Protein AF-0000000082275343 (afdb_homodimer)

Sequence (324 aa):
MTIIDPATNLIEIQPLLNGTAMEAADVVEDTWIARYPCPVRCITDNGPEFGHEFRDRLEKNLGIKVRSSTARNPQGNSIVERIHQSVGLILRVITPEENPRSFEDGKRVIRRCLATAMHACRCASSGAIGDLSPGALAFRRDMLLDIPMQTDITVLTKIDNEMTIIDPATNLIEIQPLLNGTAMEAADVVEDTWIARYPCPVRCITDNGPEFGHEFRDRLEKNLGIKVRSSTARNPQGNSIVERIHQSVGLILRVITPEENPRSFEDGKRVIRRCLATAMHACRCASSGAIGDLSPGALAFRRDMLLDIPMQTDITVLTKIDNE

Foldseek 3Di:
DKDADPVLRQIDDDDDPPLALVSVLCCCVVPVVVPHDDDQEEEAEPGRSCDDVNQCCCCVVPVYHYHYDDVPPVPVVVVVVLLVVQLVVLLVVQCVVQVQDDPVSVVVSSVVSSVVSSLLQQQDFPPPVPGGGSVCSVVVDHSDDPPPPPDPSVVSNVVVVD/DKDADPVLRQIDDDDDPPLALVSVLCCCVVPVVVPHDDDQEEEAEPGRSCDDVNQCCCCVVPVYHYHYDDPPPVVVVVVVVLLVVQLVVLLVVQCVVQVQDDPVSVVVSSVVSSVVSSLLQQQDFLPPVPGGGSVCSVVVDHSDDPPPPPDPSVVSNVVVVD

Solvent-accessible surface area (backbone atoms only — not comparable to full-atom values): 17796 Å² total; per-residue (Å²): 84,77,45,72,39,84,92,43,51,37,64,48,64,47,87,63,92,79,58,38,19,63,58,48,41,46,48,45,49,48,48,48,48,25,71,38,56,52,60,67,62,44,75,38,63,91,48,75,32,59,36,69,63,18,43,50,48,38,34,73,71,45,46,23,46,69,43,67,53,54,94,76,51,58,66,63,52,47,53,51,52,52,49,51,51,51,39,49,52,45,39,65,59,48,46,69,75,65,55,58,86,45,71,68,41,41,52,50,51,50,48,45,33,39,19,50,43,34,26,50,54,24,53,43,45,87,68,51,90,85,47,62,15,12,33,27,61,46,54,74,40,69,42,67,68,80,32,87,66,72,76,69,60,66,54,62,63,46,54,73,73,100,84,78,46,70,39,82,91,43,53,36,64,47,63,46,88,62,91,80,57,38,19,64,58,47,42,46,48,45,48,47,49,48,49,23,72,37,57,53,61,67,63,44,75,36,64,91,46,76,34,60,34,72,63,18,43,50,47,39,33,72,71,45,47,23,47,69,43,67,53,55,96,75,50,61,66,64,54,47,54,53,50,53,49,53,49,51,40,50,51,43,41,64,58,48,46,69,75,64,56,61,86,45,72,68,41,40,50,50,52,51,48,45,31,38,20,51,42,34,27,49,54,25,55,41,45,87,69,50,89,85,47,61,15,13,33,26,60,45,55,74,40,69,42,66,69,78,34,87,66,74,79,71,58,67,54,62,64,46,54,74,74,100

Organism: NCBI:txid303405

Structure (mmCIF, N/CA/C/O backbone):
data_AF-0000000082275343-model_v1
#
loop_
_entity.id
_entity.type
_entity.pdbx_description
1 polymer 'Integrase core domain containing protein'
#
loop_
_atom_site.group_PDB
_atom_site.id
_atom_site.type_symbol
_atom_site.label_atom_id
_atom_site.label_alt_id
_atom_site.label_comp_id
_atom_site.label_asym_id
_atom_site.label_entity_id
_atom_site.label_seq_id
_atom_site.pdbx_PDB_ins_code
_atom_site.Cartn_x
_atom_site.Cartn_y
_atom_site.Cartn_z
_atom_site.occupancy
_atom_site.B_iso_or_equiv
_atom_site.auth_seq_id
_atom_site.auth_comp_id
_atom_site.auth_asym_id
_atom_site.auth_atom_id
_atom_site.pdbx_PDB_model_num
ATOM 1 N N . MET A 1 1 ? 6.711 11.641 -3.135 1 90.62 1 MET A N 1
ATOM 2 C CA . MET A 1 1 ? 6.5 11.914 -1.717 1 90.62 1 MET A CA 1
ATOM 3 C C . MET A 1 1 ? 6.879 10.711 -0.868 1 90.62 1 MET A C 1
ATOM 5 O O . MET A 1 1 ? 6.543 9.57 -1.215 1 90.62 1 MET A O 1
ATOM 9 N N . THR A 1 2 ? 7.566 10.977 0.187 1 91.12 2 THR A N 1
ATOM 10 C CA . THR A 1 2 ? 8.008 9.93 1.097 1 91.12 2 THR A CA 1
ATOM 11 C C . THR A 1 2 ? 7.387 10.109 2.479 1 91.12 2 THR A C 1
ATOM 13 O O . THR A 1 2 ? 7.324 11.234 2.992 1 91.12 2 THR A O 1
ATOM 16 N N . ILE A 1 3 ? 6.793 9.039 2.988 1 92.5 3 ILE A N 1
ATOM 17 C CA . ILE A 1 3 ? 6.27 9 4.348 1 92.5 3 ILE A CA 1
ATOM 18 C C . 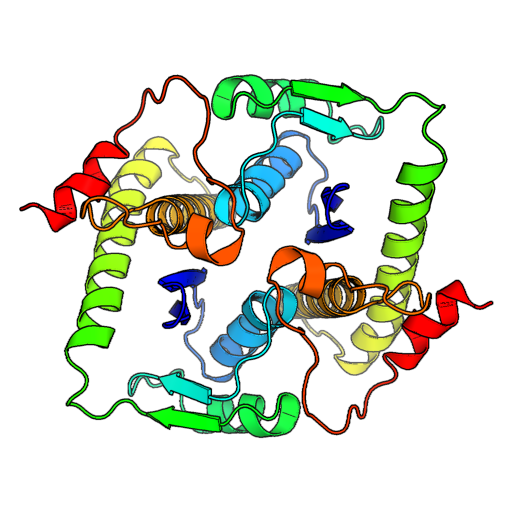ILE A 1 3 ? 7.066 7.996 5.18 1 92.5 3 ILE A C 1
ATOM 20 O O . ILE A 1 3 ? 7.293 6.863 4.746 1 92.5 3 ILE A O 1
ATOM 24 N N . ILE A 1 4 ? 7.496 8.453 6.371 1 89.62 4 ILE A N 1
ATOM 25 C CA . ILE A 1 4 ? 8.305 7.574 7.203 1 89.62 4 ILE A CA 1
ATOM 26 C C . ILE A 1 4 ? 7.738 7.535 8.617 1 89.62 4 ILE A C 1
ATOM 28 O O . ILE A 1 4 ? 7.363 8.57 9.172 1 89.62 4 ILE A O 1
ATOM 32 N N . ASP A 1 5 ? 7.574 6.281 9.117 1 87.44 5 ASP A N 1
ATOM 33 C CA . ASP A 1 5 ? 7.316 6.09 10.539 1 87.44 5 ASP A CA 1
ATOM 34 C C . ASP A 1 5 ? 8.617 6.09 11.336 1 87.44 5 ASP A C 1
ATOM 36 O O . ASP A 1 5 ? 9.414 5.152 11.234 1 87.44 5 ASP A O 1
ATOM 40 N N . PRO A 1 6 ? 8.781 7.059 12.172 1 81.69 6 PRO A N 1
ATOM 41 C CA . PRO A 1 6 ? 10.078 7.152 12.852 1 81.69 6 PRO A CA 1
ATOM 42 C C . PRO A 1 6 ? 10.281 6.059 13.891 1 81.69 6 PRO A C 1
ATOM 44 O O . PRO A 1 6 ? 11.422 5.789 14.297 1 81.69 6 PRO A O 1
ATOM 47 N N . ALA A 1 7 ? 9.25 5.453 14.375 1 82.38 7 ALA A N 1
ATOM 48 C CA . ALA A 1 7 ? 9.383 4.406 15.391 1 82.38 7 ALA A CA 1
ATOM 49 C C . ALA A 1 7 ? 10.008 3.148 14.789 1 82.38 7 ALA A C 1
ATOM 51 O O . ALA A 1 7 ? 10.828 2.492 15.438 1 82.38 7 ALA A O 1
ATOM 52 N N . THR A 1 8 ? 9.633 2.805 13.555 1 81.88 8 THR A N 1
ATOM 53 C CA . THR A 1 8 ? 10.109 1.574 12.93 1 81.88 8 THR A CA 1
ATOM 54 C C . THR A 1 8 ? 10.961 1.884 11.703 1 81.88 8 THR A C 1
ATOM 56 O O . THR A 1 8 ? 11.648 1.003 11.18 1 81.88 8 THR A O 1
ATOM 59 N N . ASN A 1 9 ? 10.867 3.045 11.227 1 82.25 9 ASN A N 1
ATOM 60 C CA . ASN A 1 9 ? 11.492 3.496 9.984 1 82.25 9 ASN A CA 1
ATOM 61 C C . ASN A 1 9 ? 10.812 2.895 8.758 1 82.25 9 ASN A C 1
ATOM 63 O O . ASN A 1 9 ? 11.406 2.82 7.684 1 82.25 9 ASN A O 1
ATOM 67 N N . LEU A 1 10 ? 9.586 2.48 8.992 1 89.31 10 LEU A N 1
ATOM 68 C CA . LEU A 1 10 ? 8.773 2.01 7.879 1 89.31 10 LEU A CA 1
ATOM 69 C C . LEU A 1 10 ? 8.461 3.15 6.918 1 89.31 10 LEU A C 1
ATOM 71 O O . LEU A 1 10 ? 8.078 4.242 7.348 1 89.31 10 LEU A O 1
ATOM 75 N N . ILE A 1 11 ? 8.602 2.838 5.605 1 90.75 11 ILE A N 1
ATOM 76 C CA . ILE A 1 11 ? 8.508 3.939 4.656 1 90.75 11 ILE A CA 1
ATOM 77 C C . ILE A 1 11 ? 7.43 3.641 3.617 1 90.75 11 ILE A C 1
ATOM 79 O O . ILE A 1 11 ? 7.184 2.477 3.289 1 90.75 11 ILE A O 1
ATOM 83 N N . GLU A 1 12 ? 6.75 4.641 3.148 1 95 12 GLU A N 1
ATOM 84 C CA . GLU A 1 12 ? 5.926 4.664 1.942 1 95 12 GLU A CA 1
ATOM 85 C C . GLU A 1 12 ? 6.445 5.691 0.941 1 95 12 GLU A C 1
ATOM 87 O O . GLU A 1 12 ? 6.781 6.816 1.315 1 95 12 GLU A O 1
ATOM 92 N N . ILE A 1 13 ? 6.582 5.258 -0.329 1 92.62 13 ILE A N 1
ATOM 93 C CA . ILE A 1 13 ? 7 6.152 -1.401 1 92.62 13 ILE A CA 1
ATOM 94 C C . ILE A 1 13 ? 5.93 6.191 -2.49 1 92.62 13 ILE A C 1
ATOM 96 O O . ILE A 1 13 ? 5.613 5.164 -3.094 1 92.62 13 ILE A O 1
ATOM 100 N N . GLN A 1 14 ? 5.414 7.402 -2.715 1 93.5 14 GLN A N 1
ATOM 101 C CA . GLN A 1 14 ? 4.352 7.578 -3.697 1 93.5 14 GLN A CA 1
ATOM 102 C C . GLN A 1 14 ? 4.625 8.773 -4.602 1 93.5 14 GLN A C 1
ATOM 104 O O . GLN A 1 14 ? 5.113 9.812 -4.137 1 93.5 14 GLN A O 1
ATOM 109 N N . PRO A 1 15 ? 4.277 8.633 -5.859 1 89.56 15 PRO A N 1
ATOM 110 C CA . PRO A 1 15 ? 4.43 9.797 -6.742 1 89.56 15 PRO A CA 1
ATOM 111 C C . PRO A 1 15 ? 3.314 10.82 -6.559 1 89.56 15 PRO A C 1
ATOM 113 O O . PRO A 1 15 ? 2.168 10.453 -6.285 1 89.56 15 PRO A O 1
ATOM 116 N N . LEU A 1 16 ? 3.703 12.07 -6.59 1 89.75 16 LEU A N 1
ATOM 117 C CA . LEU A 1 16 ? 2.729 13.141 -6.75 1 89.75 16 LEU A CA 1
ATOM 118 C C . LEU A 1 16 ? 2.686 13.625 -8.195 1 89.75 16 LEU A C 1
ATOM 120 O O . LEU A 1 16 ? 3.705 14.055 -8.734 1 89.75 16 LEU A O 1
ATOM 124 N N . LEU A 1 17 ? 1.552 13.57 -8.812 1 83.12 17 LEU A N 1
ATOM 125 C CA . LEU A 1 17 ? 1.438 13.914 -10.227 1 83.12 17 LEU A CA 1
ATOM 126 C C . LEU A 1 17 ? 1.389 15.422 -10.414 1 83.12 17 LEU A C 1
ATOM 128 O O . LEU A 1 17 ? 2.02 15.961 -11.328 1 83.12 17 LEU A O 1
ATOM 132 N N . ASN A 1 18 ? 0.655 16.094 -9.523 1 86.88 18 ASN A N 1
ATOM 133 C CA . ASN A 1 18 ? 0.47 17.531 -9.688 1 86.88 18 ASN A CA 1
ATOM 134 C C . ASN A 1 18 ? 1.104 18.312 -8.547 1 86.88 18 ASN A C 1
ATOM 136 O O . ASN A 1 18 ? 1.181 19.531 -8.594 1 86.88 18 ASN A O 1
ATOM 140 N N . GLY A 1 19 ? 1.455 17.641 -7.555 1 89.62 19 GLY A N 1
ATOM 141 C CA . GLY A 1 19 ? 2.135 18.281 -6.441 1 89.62 19 GLY A CA 1
ATOM 142 C C . GLY A 1 19 ? 1.236 19.219 -5.652 1 89.62 19 GLY A C 1
ATOM 143 O O . GLY A 1 19 ? 1.696 20.234 -5.129 1 89.62 19 GLY A O 1
ATOM 144 N N . THR A 1 20 ? -0.023 18.969 -5.594 1 92.44 20 THR A N 1
ATOM 145 C CA . THR A 1 20 ? -0.95 19.812 -4.859 1 92.44 20 THR A CA 1
ATOM 146 C C . THR A 1 20 ? -1.144 19.312 -3.436 1 92.44 20 THR A C 1
ATOM 148 O O . THR A 1 20 ? -0.899 18.125 -3.152 1 92.44 20 THR A O 1
ATOM 151 N N . ALA A 1 21 ? -1.588 20.188 -2.637 1 94.94 21 ALA A N 1
ATOM 152 C CA . ALA A 1 21 ? -1.874 19.844 -1.247 1 94.94 21 ALA A CA 1
ATOM 153 C C . ALA A 1 21 ? -2.951 18.766 -1.163 1 94.94 21 ALA A C 1
ATOM 155 O O . ALA A 1 21 ? -2.855 17.844 -0.347 1 94.94 21 ALA A O 1
ATOM 156 N N . MET A 1 22 ? -3.934 18.906 -1.971 1 92.44 22 MET A N 1
ATOM 157 C CA . MET A 1 22 ? -5.027 17.938 -1.969 1 92.44 22 MET A CA 1
ATOM 158 C C . MET A 1 22 ? -4.539 16.547 -2.389 1 92.44 22 MET A C 1
ATOM 160 O O . MET A 1 22 ? -4.922 15.547 -1.792 1 92.44 22 MET A O 1
ATOM 164 N N . GLU A 1 23 ? -3.727 16.562 -3.395 1 93.12 23 GLU A N 1
ATOM 165 C CA . GLU A 1 23 ? -3.164 15.281 -3.844 1 93.12 23 GLU A CA 1
ATOM 166 C C . GLU A 1 23 ? -2.312 14.641 -2.752 1 93.12 23 GLU A C 1
ATOM 168 O O . GLU A 1 23 ? -2.379 13.43 -2.537 1 93.12 23 GLU A O 1
ATOM 173 N N . ALA A 1 24 ? -1.513 15.414 -2.088 1 96.12 24 ALA A N 1
ATOM 174 C CA . ALA A 1 24 ? -0.678 14.898 -1.004 1 96.12 24 ALA A CA 1
ATOM 175 C C . ALA A 1 24 ? -1.533 14.32 0.117 1 96.12 24 ALA A C 1
ATOM 177 O O . ALA A 1 24 ? -1.222 13.25 0.653 1 96.12 24 ALA A O 1
ATOM 178 N N . ALA A 1 25 ? -2.6 15.008 0.444 1 95.12 25 ALA A N 1
ATOM 179 C CA . ALA A 1 25 ? -3.508 14.516 1.475 1 95.12 25 ALA A CA 1
ATOM 180 C C . ALA A 1 25 ? -4.137 13.188 1.057 1 95.12 25 ALA A C 1
ATOM 182 O O . ALA A 1 25 ? -4.238 12.258 1.864 1 95.12 25 ALA A O 1
ATOM 183 N N . ASP A 1 26 ? -4.516 13.109 -0.2 1 93.19 26 ASP A N 1
ATOM 184 C CA . ASP A 1 26 ? -5.078 11.875 -0.736 1 93.19 26 ASP A CA 1
ATOM 185 C C . ASP A 1 26 ? -4.094 10.711 -0.591 1 93.19 26 ASP A C 1
ATOM 187 O O . ASP A 1 26 ? -4.484 9.609 -0.214 1 93.19 26 ASP A O 1
ATOM 191 N N . VAL A 1 27 ? -2.91 11 -0.898 1 94.5 27 VAL A N 1
ATOM 192 C CA . VAL A 1 27 ? -1.881 9.969 -0.838 1 94.5 27 VAL A CA 1
ATOM 193 C C . VAL A 1 27 ? -1.735 9.469 0.597 1 94.5 27 VAL A C 1
ATOM 195 O O . VAL A 1 27 ? -1.643 8.258 0.833 1 94.5 27 VAL A O 1
ATOM 198 N N . VAL A 1 28 ? -1.723 10.352 1.539 1 95.25 28 VAL A N 1
ATOM 199 C CA . VAL A 1 28 ? -1.604 9.938 2.936 1 95.25 28 VAL A CA 1
ATOM 200 C C . VAL A 1 28 ? -2.799 9.07 3.324 1 95.25 28 VAL A C 1
ATOM 202 O O . VAL A 1 28 ? -2.631 8 3.908 1 95.25 28 VAL A O 1
ATOM 205 N N . GLU A 1 29 ? -3.959 9.492 2.943 1 93.06 29 GLU A N 1
ATOM 206 C CA . GLU A 1 29 ? -5.18 8.781 3.318 1 93.06 29 GLU A CA 1
ATOM 207 C C . GLU A 1 29 ? -5.266 7.434 2.615 1 93.06 29 GLU A C 1
ATOM 209 O O . GLU A 1 29 ? -5.504 6.406 3.258 1 93.06 29 GLU A O 1
ATOM 214 N N . ASP A 1 30 ? -5.004 7.441 1.331 1 93.75 30 ASP A N 1
ATOM 215 C CA . ASP A 1 30 ? -5.254 6.266 0.499 1 93.75 30 ASP A CA 1
ATOM 216 C C . ASP A 1 30 ? -4.137 5.238 0.644 1 93.75 30 ASP A C 1
ATOM 218 O O . ASP A 1 30 ? -4.293 4.082 0.248 1 93.75 30 ASP A O 1
ATOM 222 N N . THR A 1 31 ? -3.037 5.66 1.145 1 95.19 31 THR A N 1
ATOM 223 C CA . THR A 1 31 ? -1.918 4.73 1.23 1 95.19 31 THR A CA 1
ATOM 224 C C . THR A 1 31 ? -1.571 4.434 2.686 1 95.19 31 THR A C 1
ATOM 226 O O . THR A 1 31 ? -1.865 3.348 3.191 1 95.19 31 THR A O 1
ATOM 229 N N . TRP A 1 32 ? -1.258 5.469 3.43 1 95.12 32 TRP A N 1
ATOM 230 C CA . TRP A 1 32 ? -0.774 5.203 4.781 1 95.12 32 TRP A CA 1
ATOM 231 C C . TRP A 1 32 ? -1.925 4.816 5.703 1 95.12 32 TRP A C 1
ATOM 233 O O . TRP A 1 32 ? -1.892 3.764 6.344 1 95.12 32 TRP A O 1
ATOM 243 N N . ILE A 1 33 ? -2.961 5.637 5.75 1 93.19 33 ILE A N 1
ATOM 244 C CA . ILE A 1 33 ? -4.051 5.41 6.695 1 93.19 33 ILE A CA 1
ATOM 245 C C . ILE A 1 33 ? -4.777 4.113 6.348 1 93.19 33 ILE A C 1
ATOM 247 O O . ILE A 1 33 ? -5.254 3.404 7.234 1 93.19 33 ILE A O 1
ATOM 251 N N . ALA A 1 34 ? -4.805 3.793 5.125 1 93.62 34 ALA A N 1
ATOM 252 C CA . ALA A 1 34 ? -5.484 2.582 4.668 1 93.62 34 ALA A CA 1
ATOM 253 C C . ALA A 1 34 ? -4.738 1.331 5.117 1 93.62 34 ALA A C 1
ATOM 255 O O . ALA A 1 34 ? -5.312 0.242 5.176 1 93.62 34 ALA A O 1
ATOM 256 N N . ARG A 1 35 ? -3.486 1.503 5.461 1 94.62 35 ARG A N 1
ATOM 257 C CA . ARG A 1 35 ? -2.676 0.295 5.582 1 94.62 35 ARG A CA 1
ATOM 258 C C . ARG A 1 35 ? -2.064 0.184 6.977 1 94.62 35 ARG A C 1
ATOM 260 O O . ARG A 1 35 ? -1.801 -0.919 7.457 1 94.62 35 ARG A O 1
ATOM 267 N N . TYR A 1 36 ? -1.812 1.312 7.582 1 92.94 36 TYR A N 1
ATOM 268 C CA . TYR A 1 36 ? -1.017 1.299 8.805 1 92.94 36 TYR A CA 1
ATOM 269 C C . TYR A 1 36 ? -1.739 2.023 9.93 1 92.94 36 TYR A C 1
ATOM 271 O O . TYR A 1 36 ? -2.723 2.729 9.695 1 92.94 36 TYR A O 1
ATOM 279 N N . PRO A 1 37 ? -1.282 1.734 11.141 1 88.62 37 PRO A N 1
ATOM 280 C CA . PRO A 1 37 ? -1.877 2.473 12.258 1 88.62 37 PRO A CA 1
ATOM 281 C C . PRO A 1 37 ? -1.817 3.986 12.062 1 88.62 37 PRO A C 1
ATOM 283 O O . PRO A 1 37 ? -0.817 4.508 11.57 1 88.62 37 PRO A O 1
ATOM 286 N N . CYS A 1 38 ? -2.859 4.586 12.438 1 88.62 38 CYS A N 1
ATOM 287 C CA . CYS A 1 38 ? -2.984 6.027 12.258 1 88.62 38 CYS A CA 1
ATOM 288 C C . CYS A 1 38 ? -2.021 6.781 13.164 1 88.62 38 CYS A C 1
ATOM 290 O O . CYS A 1 38 ? -2.002 6.559 14.375 1 88.62 38 CYS A O 1
ATOM 292 N N . PRO A 1 39 ? -1.315 7.699 12.594 1 88.94 39 PRO A N 1
ATOM 293 C CA . PRO A 1 39 ? -0.416 8.5 13.422 1 88.94 39 PRO A CA 1
ATOM 294 C C . PRO A 1 39 ? -1.148 9.594 14.203 1 88.94 39 PRO A C 1
ATOM 296 O O . PRO A 1 39 ? -2.178 10.094 13.75 1 88.94 39 PRO A O 1
ATOM 299 N N . VAL A 1 40 ? -0.562 9.953 15.289 1 86.06 40 VAL A N 1
ATOM 300 C CA . VAL A 1 40 ? -1.112 11.039 16.094 1 86.06 40 VAL A CA 1
ATOM 301 C C . VAL A 1 40 ? -0.627 12.375 15.547 1 86.06 40 VAL A C 1
ATOM 303 O O . VAL A 1 40 ? -1.365 13.367 15.57 1 86.06 40 VAL A O 1
ATOM 306 N N . ARG A 1 41 ? 0.605 12.312 15.023 1 89.5 41 ARG A N 1
ATOM 307 C CA . ARG A 1 41 ? 1.209 13.539 14.5 1 89.5 41 ARG A CA 1
ATOM 308 C C . ARG A 1 41 ? 1.965 13.266 13.203 1 89.5 41 ARG A C 1
ATOM 310 O O . ARG A 1 41 ? 2.445 12.156 12.977 1 89.5 41 ARG A O 1
ATOM 317 N N . CYS A 1 42 ? 1.976 14.273 12.461 1 91.19 42 CYS A N 1
ATOM 318 C CA . CYS A 1 42 ? 2.721 14.25 11.203 1 91.19 42 CYS A CA 1
ATOM 319 C C . CYS A 1 42 ? 3.6 15.492 11.07 1 91.19 42 CYS A C 1
ATOM 321 O O . CYS A 1 42 ? 3.143 16.609 11.297 1 91.19 42 CYS A O 1
ATOM 323 N N . ILE A 1 43 ? 4.898 15.227 10.789 1 88.12 43 ILE A N 1
ATOM 324 C CA . ILE A 1 43 ? 5.844 16.312 10.555 1 88.12 43 ILE A CA 1
ATOM 325 C C . ILE A 1 43 ? 6.16 16.422 9.07 1 88.12 43 ILE A C 1
ATOM 327 O O . ILE A 1 43 ? 6.457 15.406 8.422 1 88.12 43 ILE A O 1
ATOM 331 N N . THR A 1 44 ? 5.949 17.578 8.516 1 88.88 44 THR A N 1
ATOM 332 C CA . THR A 1 44 ? 6.219 17.781 7.098 1 88.88 44 THR A CA 1
ATOM 333 C C . THR A 1 44 ? 7.359 18.781 6.898 1 88.88 44 THR A C 1
ATOM 335 O O . THR A 1 44 ? 7.656 19.578 7.789 1 88.88 44 THR A O 1
ATOM 338 N N . ASP A 1 45 ? 7.965 18.641 5.801 1 80.31 45 ASP A N 1
ATOM 339 C CA . ASP A 1 45 ? 8.883 19.719 5.438 1 80.31 45 ASP A CA 1
ATOM 340 C C . ASP A 1 45 ? 8.125 20.922 4.883 1 80.31 45 ASP A C 1
ATOM 342 O O . ASP A 1 45 ? 6.891 20.906 4.809 1 80.31 45 ASP A O 1
ATOM 346 N N . ASN A 1 46 ? 8.617 22.016 4.656 1 78.12 46 ASN A N 1
ATOM 347 C CA . ASN A 1 46 ? 7.934 23.234 4.23 1 78.12 46 ASN A CA 1
ATOM 348 C C . ASN A 1 46 ? 7.699 23.25 2.721 1 78.12 46 ASN A C 1
ATOM 350 O O . ASN A 1 46 ? 7.809 24.297 2.08 1 78.12 46 ASN A O 1
ATOM 354 N N . GLY A 1 47 ? 7.289 22.062 2.209 1 83.88 47 GLY A N 1
ATOM 355 C CA . GLY A 1 47 ? 6.941 22.016 0.797 1 83.88 47 GLY A CA 1
ATOM 356 C C . GLY A 1 47 ? 5.559 22.562 0.502 1 83.88 47 GLY A C 1
ATOM 357 O O . GLY A 1 47 ? 4.648 22.438 1.322 1 83.88 47 GLY A O 1
ATOM 358 N N . PRO A 1 48 ? 5.418 23.109 -0.592 1 88.25 48 PRO A N 1
ATOM 359 C CA . PRO A 1 48 ? 4.125 23.703 -0.934 1 88.25 48 PRO A CA 1
ATOM 360 C C . PRO A 1 48 ? 2.992 22.672 -0.937 1 88.25 48 PRO A C 1
ATOM 362 O O . PRO A 1 48 ? 1.83 23.031 -0.72 1 88.25 48 PRO A O 1
ATOM 365 N N . GLU A 1 49 ? 3.264 21.422 -1.155 1 92.56 49 GLU A N 1
ATOM 366 C CA . GLU A 1 49 ? 2.262 20.375 -1.178 1 92.56 49 GLU A CA 1
ATOM 367 C C . GLU A 1 49 ? 1.736 20.078 0.224 1 92.56 49 GLU A C 1
ATOM 369 O O . GLU A 1 49 ? 0.734 19.375 0.384 1 92.56 49 GLU A O 1
ATOM 374 N N . PHE A 1 50 ? 2.352 20.656 1.178 1 93.06 50 PHE A N 1
ATOM 375 C CA . PHE A 1 50 ? 1.91 20.438 2.549 1 93.06 50 PHE A CA 1
ATOM 376 C C . PHE A 1 50 ? 1.327 21.719 3.143 1 93.06 50 PHE A C 1
ATOM 378 O O . PHE A 1 50 ? 1.458 21.969 4.344 1 93.06 50 PHE A O 1
ATOM 385 N N . GLY A 1 51 ? 0.721 22.5 2.363 1 91 51 GLY A N 1
ATOM 386 C CA . GLY A 1 51 ? 0.134 23.781 2.756 1 91 51 GLY A CA 1
ATOM 387 C C . GLY A 1 51 ? -1.155 23.625 3.541 1 91 51 GLY A C 1
ATOM 388 O O . GLY A 1 51 ? -1.412 22.562 4.121 1 91 51 GLY A O 1
ATOM 389 N N . HIS A 1 52 ? -1.867 24.688 3.617 1 91.75 52 HIS A N 1
ATOM 390 C CA . HIS A 1 52 ? -3.047 24.828 4.465 1 91.75 52 HIS A CA 1
ATOM 391 C C . HIS A 1 52 ? -4.066 23.734 4.164 1 91.75 52 HIS A C 1
ATOM 393 O O . HIS A 1 52 ? -4.629 23.125 5.082 1 91.75 52 HIS A O 1
ATOM 399 N N . GLU A 1 53 ? -4.309 23.438 2.945 1 94.56 53 GLU A N 1
ATOM 400 C CA . GLU A 1 53 ? -5.312 22.453 2.572 1 94.56 53 GLU A CA 1
ATOM 401 C C . GLU A 1 53 ? -4.922 21.062 3.061 1 94.56 53 GLU A C 1
ATOM 403 O O . GLU A 1 53 ? -5.781 20.281 3.496 1 94.56 53 GLU A O 1
ATOM 408 N N . PHE A 1 54 ? -3.715 20.75 2.914 1 96 54 PHE A N 1
ATOM 409 C CA . PHE A 1 54 ? -3.191 19.484 3.404 1 96 54 PHE A CA 1
ATOM 410 C C . PHE A 1 54 ? -3.398 19.359 4.91 1 96 54 PHE A C 1
ATOM 412 O O . PHE A 1 54 ? -3.941 18.359 5.383 1 96 54 PHE A O 1
ATOM 419 N N . ARG A 1 55 ? -3.018 20.344 5.578 1 93.69 55 ARG A N 1
ATOM 420 C CA . ARG A 1 55 ? -3.107 20.359 7.035 1 93.69 55 ARG A CA 1
ATOM 421 C C . ARG A 1 55 ? -4.559 20.25 7.496 1 93.69 55 ARG A C 1
ATOM 423 O O . ARG A 1 55 ? -4.879 19.469 8.383 1 93.69 55 ARG A O 1
ATOM 430 N N . ASP A 1 56 ? -5.332 21.031 6.898 1 94.31 56 ASP A N 1
ATOM 431 C CA . ASP A 1 56 ? -6.746 21.047 7.258 1 94.31 56 ASP A CA 1
ATOM 432 C C . ASP A 1 56 ? -7.391 19.688 7.031 1 94.31 56 ASP A C 1
ATOM 434 O O . ASP A 1 56 ? -8.141 19.203 7.883 1 94.31 56 ASP A O 1
ATOM 438 N N . ARG A 1 57 ? -7.082 19.062 6 1 92.75 57 ARG A N 1
ATOM 439 C CA . ARG A 1 57 ? -7.648 17.766 5.648 1 92.75 57 ARG A CA 1
ATOM 440 C C . ARG A 1 57 ? -7.223 16.688 6.641 1 92.75 57 ARG A C 1
ATOM 442 O O . ARG A 1 57 ? -8.047 15.883 7.094 1 92.75 57 ARG A O 1
ATOM 449 N N . LEU A 1 58 ? -6.008 16.656 6.941 1 93.19 58 LEU A N 1
ATOM 450 C CA . LEU A 1 58 ? -5.512 15.633 7.863 1 93.19 58 LEU A CA 1
ATOM 451 C C . LEU A 1 58 ? -6.051 15.859 9.273 1 93.19 58 LEU A C 1
ATOM 453 O O . LEU A 1 58 ? -6.445 14.914 9.953 1 93.19 58 LEU A O 1
ATOM 457 N N . GLU A 1 59 ? -6.094 17.109 9.664 1 91.44 59 GLU A N 1
ATOM 458 C CA . GLU A 1 59 ? -6.539 17.422 11.023 1 91.44 59 GLU A CA 1
ATOM 459 C C . GLU A 1 59 ? -8.047 17.203 11.164 1 91.44 59 GLU A C 1
ATOM 461 O O . GLU A 1 59 ? -8.5 16.594 12.141 1 91.44 59 GLU A O 1
ATOM 466 N N . LYS A 1 60 ? -8.805 17.672 10.227 1 88.75 60 LYS A N 1
ATOM 467 C CA . LYS A 1 60 ? -10.258 17.625 10.32 1 88.75 60 LYS A CA 1
ATOM 468 C C . LYS A 1 60 ? -10.789 16.203 10.055 1 88.75 60 LYS A C 1
ATOM 470 O O . LYS A 1 60 ? -11.68 15.727 10.758 1 88.75 60 LYS A O 1
ATOM 475 N N . ASN A 1 61 ? -10.234 15.523 9.07 1 83.44 61 ASN A N 1
ATOM 476 C CA . ASN A 1 61 ? -10.773 14.242 8.641 1 83.44 61 ASN A CA 1
ATOM 477 C C . ASN A 1 61 ? -10.195 13.086 9.461 1 83.44 61 ASN A C 1
ATOM 479 O O . ASN A 1 61 ? -10.867 12.07 9.656 1 83.44 61 ASN A O 1
ATOM 483 N N . LEU A 1 62 ? -8.93 13.344 9.891 1 87.19 62 LEU A N 1
ATOM 484 C CA . LEU A 1 62 ? -8.258 12.188 10.477 1 87.19 62 LEU A CA 1
ATOM 485 C C . LEU A 1 62 ? -7.824 12.477 11.914 1 87.19 62 LEU A C 1
ATOM 487 O O . LEU A 1 62 ? -7.395 11.57 12.625 1 87.19 62 LEU A O 1
ATOM 491 N N . GLY A 1 63 ? -7.906 13.703 12.273 1 88.81 63 GLY A N 1
ATOM 492 C CA . GLY A 1 63 ? -7.477 14.07 13.617 1 88.81 63 GLY A CA 1
ATOM 493 C C . GLY A 1 63 ? -5.969 14.055 13.789 1 88.81 63 GLY A C 1
ATOM 494 O O . GLY A 1 63 ? -5.469 13.953 14.906 1 88.81 63 GLY A O 1
ATOM 495 N N . ILE A 1 64 ? -5.273 14.086 12.727 1 90.94 64 ILE A N 1
ATOM 496 C CA . ILE A 1 64 ? -3.816 14.07 12.766 1 90.94 64 ILE A CA 1
ATOM 497 C C . ILE A 1 64 ? -3.283 15.492 12.922 1 90.94 64 ILE A C 1
ATOM 499 O O . ILE A 1 64 ? -3.631 16.375 12.141 1 90.94 64 ILE A O 1
ATOM 503 N N . LYS A 1 65 ? -2.467 15.758 13.922 1 90.56 65 LYS A N 1
ATOM 504 C CA . LYS A 1 65 ? -1.818 17.047 14.078 1 90.56 65 LYS A CA 1
ATOM 505 C C . LYS A 1 65 ? -0.627 17.188 13.133 1 90.56 65 LYS A C 1
ATOM 507 O O . LYS A 1 65 ? 0.279 16.359 13.141 1 90.56 65 LYS A O 1
ATOM 512 N N . VAL A 1 66 ? -0.692 18.25 12.32 1 91.62 66 VAL A N 1
ATOM 513 C CA .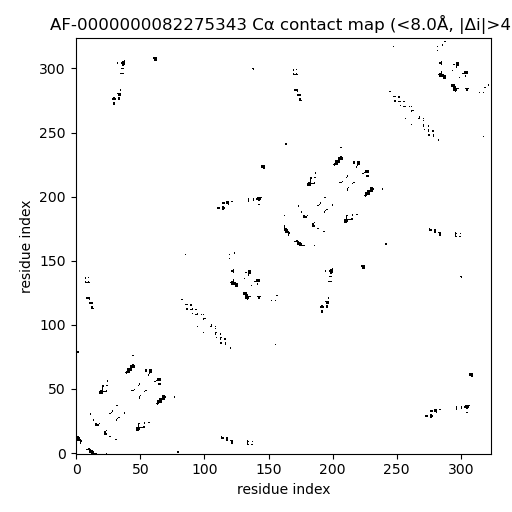 VAL A 1 66 ? 0.375 18.438 11.344 1 91.62 66 VAL A CA 1
ATOM 514 C C . VAL A 1 66 ? 1.28 19.594 11.789 1 91.62 66 VAL A C 1
ATOM 516 O O . VAL A 1 66 ? 0.8 20.672 12.117 1 91.62 66 VAL A O 1
ATOM 519 N N . ARG A 1 67 ? 2.584 19.297 11.836 1 87.12 67 ARG A N 1
ATOM 520 C CA . ARG A 1 67 ? 3.574 20.312 12.172 1 87.12 67 ARG A CA 1
ATOM 521 C C . ARG A 1 67 ? 4.66 20.391 11.109 1 87.12 67 ARG A C 1
ATOM 523 O O . ARG A 1 67 ? 4.969 19.391 10.445 1 87.12 67 ARG A O 1
ATOM 530 N N . SER A 1 68 ? 5.145 21.547 10.906 1 84.25 68 SER A N 1
ATOM 531 C CA . SER A 1 68 ? 6.258 21.719 9.977 1 84.25 68 SER A CA 1
ATOM 532 C C . SER A 1 68 ? 7.598 21.5 10.672 1 84.25 68 SER A C 1
ATOM 534 O O . SER A 1 68 ? 7.75 21.812 11.852 1 84.25 68 SER A O 1
ATOM 536 N N . SER A 1 69 ? 8.414 20.703 9.953 1 74.25 69 SER A N 1
ATOM 537 C CA . SER A 1 69 ? 9.758 20.531 10.508 1 74.25 69 SER A CA 1
ATOM 538 C C . SER A 1 69 ? 10.5 21.859 10.555 1 74.25 69 SER A C 1
ATOM 540 O O . SER A 1 69 ? 10.297 22.719 9.703 1 74.25 69 SER A O 1
ATOM 542 N N . THR A 1 70 ? 10.93 22.188 11.703 1 60.91 70 THR A N 1
ATOM 543 C CA . THR A 1 70 ? 11.797 23.359 11.781 1 60.91 70 THR A CA 1
ATOM 544 C C . THR A 1 70 ? 13.125 23.109 11.07 1 60.91 70 THR A C 1
ATOM 546 O O . THR A 1 70 ? 13.523 21.953 10.898 1 60.91 70 THR A O 1
ATOM 549 N N . ALA A 1 71 ? 13.664 24.188 10.32 1 55.5 71 ALA A N 1
ATOM 550 C CA . ALA A 1 71 ? 15.023 24.125 9.789 1 55.5 71 ALA A CA 1
ATOM 551 C C . ALA A 1 71 ? 15.898 23.188 10.602 1 55.5 71 ALA A C 1
ATOM 553 O O . ALA A 1 71 ? 16.891 22.656 10.102 1 55.5 71 ALA A O 1
ATOM 554 N N . ARG A 1 72 ? 15.43 22.938 11.742 1 48.59 72 ARG A N 1
ATOM 555 C CA . ARG A 1 72 ? 16.391 22.375 12.688 1 48.59 72 ARG A CA 1
ATOM 556 C C . ARG A 1 72 ? 16.281 20.859 12.742 1 48.59 72 ARG A C 1
ATOM 558 O O . ARG A 1 72 ? 16.906 20.219 13.594 1 48.59 72 ARG A O 1
ATOM 565 N N . ASN A 1 73 ? 15.344 20.172 11.898 1 57.12 73 ASN A N 1
ATOM 566 C CA . ASN A 1 73 ? 15.484 18.719 12.039 1 57.12 73 ASN A CA 1
ATOM 567 C C . ASN A 1 73 ? 16.234 18.109 10.859 1 57.12 73 ASN A C 1
ATOM 569 O O . ASN A 1 73 ? 15.633 17.453 10.008 1 57.12 73 ASN A O 1
ATOM 573 N N . PRO A 1 74 ? 17.594 18.453 10.773 1 59.28 74 PRO A N 1
ATOM 574 C CA . PRO A 1 74 ? 18.516 18.047 9.703 1 59.28 74 PRO A CA 1
ATOM 575 C C . PRO A 1 74 ? 18.516 16.531 9.484 1 59.28 74 PRO A C 1
ATOM 577 O O . PRO A 1 74 ? 18.641 16.062 8.352 1 59.28 74 PRO A O 1
ATOM 580 N N . GLN A 1 75 ? 18.203 15.844 10.547 1 59.25 75 GLN A N 1
ATOM 581 C CA . GLN A 1 75 ? 18.359 14.398 10.445 1 59.25 75 GLN A CA 1
ATOM 582 C C . GLN A 1 75 ? 17.219 13.789 9.641 1 59.25 75 GLN A C 1
ATOM 584 O O . GLN A 1 75 ? 17.438 12.914 8.797 1 59.25 75 GLN A O 1
ATOM 589 N N . GLY A 1 76 ? 15.977 14.211 9.844 1 60.22 76 GLY A N 1
ATOM 590 C CA . GLY A 1 76 ? 14.844 13.711 9.086 1 60.22 76 GLY A CA 1
ATOM 591 C C . GLY A 1 76 ? 14.922 14.039 7.609 1 60.22 76 GLY A C 1
ATOM 592 O O . GLY A 1 76 ? 14.656 13.18 6.766 1 60.22 76 GLY A O 1
ATOM 593 N N . ASN A 1 77 ? 15.383 15.18 7.344 1 65.25 77 ASN A N 1
ATOM 594 C CA . ASN A 1 77 ? 15.516 15.617 5.961 1 65.25 77 ASN A CA 1
ATOM 595 C C . ASN A 1 77 ? 16.609 14.836 5.23 1 65.25 77 ASN A C 1
ATOM 597 O O . ASN A 1 77 ? 16.469 14.523 4.047 1 65.25 77 ASN A O 1
ATOM 601 N N . SER A 1 78 ? 17.562 14.578 6.023 1 67.62 78 SER A N 1
ATOM 602 C CA . SER A 1 78 ? 18.656 13.836 5.426 1 67.62 78 SER A CA 1
ATOM 603 C C . SER A 1 78 ? 18.219 12.438 5 1 67.62 78 SER A C 1
ATOM 605 O O . SER A 1 78 ? 18.609 11.953 3.936 1 67.62 78 SER A O 1
ATOM 607 N N . ILE A 1 79 ? 17.391 11.797 5.84 1 68.69 79 ILE A N 1
ATOM 608 C CA . ILE A 1 79 ? 16.922 10.453 5.523 1 68.69 79 ILE A CA 1
ATOM 609 C C . ILE A 1 79 ? 16.062 10.484 4.262 1 68.69 79 ILE A C 1
ATOM 611 O O . ILE A 1 79 ? 16.234 9.648 3.369 1 68.69 79 ILE A O 1
ATOM 615 N N . VAL A 1 80 ? 15.258 11.484 4.184 1 73.62 80 VAL A N 1
ATOM 616 C CA . VAL A 1 80 ? 14.375 11.609 3.025 1 73.62 80 VAL A CA 1
ATOM 617 C C . VAL A 1 80 ? 15.211 11.867 1.771 1 73.62 80 VAL A C 1
ATOM 619 O O . VAL A 1 80 ? 14.945 11.289 0.714 1 73.62 80 VAL A O 1
ATOM 622 N N . GLU A 1 81 ? 16.234 12.711 1.942 1 74.31 81 GLU A N 1
ATOM 623 C CA . GLU A 1 81 ? 17.094 13.016 0.812 1 74.31 81 GLU A CA 1
ATOM 624 C C . GLU A 1 81 ? 17.828 11.766 0.323 1 74.31 81 GLU A C 1
ATOM 626 O O . GLU A 1 81 ? 17.938 11.531 -0.883 1 74.31 81 GLU A O 1
ATOM 631 N N . ARG A 1 82 ? 18.281 10.961 1.21 1 72.94 82 ARG A N 1
ATOM 632 C CA . ARG A 1 82 ? 18.969 9.727 0.841 1 72.94 82 ARG A CA 1
ATOM 633 C C . ARG A 1 82 ? 18.031 8.758 0.139 1 72.94 82 ARG A C 1
ATOM 635 O O . ARG A 1 82 ? 18.406 8.125 -0.846 1 72.94 82 ARG A O 1
ATOM 642 N N . ILE A 1 83 ? 16.828 8.719 0.641 1 74.62 83 ILE A N 1
ATOM 643 C CA . ILE A 1 83 ? 15.828 7.836 0.042 1 74.62 83 ILE A CA 1
ATOM 644 C C . ILE A 1 83 ? 15.508 8.305 -1.373 1 74.62 83 ILE A C 1
ATOM 646 O O . ILE A 1 83 ? 15.438 7.5 -2.305 1 74.62 83 ILE A O 1
ATOM 650 N N . HIS A 1 84 ? 15.328 9.562 -1.508 1 78.56 84 HIS A N 1
ATOM 651 C CA . HIS A 1 84 ? 14.992 10.102 -2.822 1 78.56 84 HIS A CA 1
ATOM 652 C C . HIS A 1 84 ? 16.141 9.891 -3.807 1 78.56 84 HIS A C 1
ATOM 654 O O . HIS A 1 84 ? 15.906 9.633 -4.992 1 78.56 84 HIS A O 1
ATOM 660 N N . GLN A 1 85 ? 17.344 9.961 -3.32 1 78.19 85 GLN A N 1
ATOM 661 C CA . GLN A 1 85 ? 18.5 9.664 -4.168 1 78.19 85 GLN A CA 1
ATOM 662 C C . GLN A 1 85 ? 18.484 8.203 -4.613 1 78.19 85 GLN A C 1
ATOM 664 O O . GLN A 1 85 ? 18.75 7.906 -5.781 1 78.19 85 GLN A O 1
ATOM 669 N N . SER A 1 86 ? 18.203 7.348 -3.682 1 74.94 86 SER A N 1
ATOM 670 C CA . SER A 1 86 ? 18.125 5.926 -3.998 1 74.94 86 SER A CA 1
ATOM 671 C C . SER A 1 86 ? 17.047 5.645 -5.035 1 74.94 86 SER A C 1
ATOM 673 O O . SER A 1 86 ? 17.266 4.859 -5.965 1 74.94 86 SER A O 1
ATOM 675 N N . VAL A 1 87 ? 15.93 6.242 -4.898 1 79.44 87 VAL A N 1
ATOM 676 C CA . VAL A 1 87 ? 14.844 6.102 -5.863 1 79.44 87 VAL A CA 1
ATOM 677 C C . VAL A 1 87 ? 15.305 6.586 -7.234 1 79.44 87 VAL A C 1
ATOM 679 O O . VAL A 1 87 ? 15.031 5.941 -8.25 1 79.44 87 VAL A O 1
ATOM 682 N N . GLY A 1 88 ? 16 7.703 -7.207 1 80.31 88 GLY A N 1
ATOM 683 C CA . GLY A 1 88 ? 16.531 8.219 -8.453 1 80.31 88 GLY A CA 1
ATOM 684 C C . GLY A 1 88 ? 17.453 7.234 -9.156 1 80.31 88 GLY A C 1
ATOM 685 O O . GLY A 1 88 ? 17.375 7.074 -10.383 1 80.31 88 GLY A O 1
ATOM 686 N N . LEU A 1 89 ? 18.281 6.648 -8.43 1 80 89 LEU A N 1
ATOM 687 C CA . LEU A 1 89 ? 19.203 5.672 -8.977 1 80 89 LEU A CA 1
ATOM 688 C C . LEU A 1 89 ? 18.469 4.469 -9.547 1 80 89 LEU A C 1
ATOM 690 O O . LEU A 1 89 ? 18.766 4.02 -10.656 1 80 89 LEU A O 1
ATOM 694 N N . ILE A 1 90 ? 17.516 3.996 -8.805 1 77.12 90 ILE A N 1
ATOM 695 C CA . ILE A 1 90 ? 16.734 2.844 -9.25 1 77.12 90 ILE A CA 1
ATOM 696 C C . ILE A 1 90 ? 16 3.184 -10.539 1 77.12 90 ILE A C 1
ATOM 698 O O . ILE A 1 90 ? 15.969 2.379 -11.477 1 77.12 90 ILE A O 1
ATOM 702 N N . LEU A 1 91 ? 15.469 4.34 -10.602 1 79.5 91 LEU A N 1
ATOM 703 C CA . LEU A 1 91 ? 14.75 4.781 -11.789 1 79.5 91 LEU A CA 1
ATOM 704 C C . LEU A 1 91 ? 15.68 4.852 -13 1 79.5 91 LEU A C 1
ATOM 706 O O . LEU A 1 91 ? 15.297 4.461 -14.102 1 79.5 91 LEU A O 1
ATOM 710 N N . ARG A 1 92 ? 16.859 5.344 -12.703 1 81 92 ARG A N 1
ATOM 711 C CA . ARG A 1 92 ? 17.828 5.488 -13.789 1 81 92 ARG A CA 1
ATOM 712 C C . ARG A 1 92 ? 18.219 4.129 -14.352 1 81 92 ARG A C 1
ATOM 714 O O . ARG A 1 92 ? 18.5 4.004 -15.547 1 81 92 ARG A O 1
ATOM 721 N N . VAL A 1 93 ? 18.219 3.172 -13.539 1 76.44 93 VAL A N 1
ATOM 722 C CA . VAL A 1 93 ? 18.656 1.844 -13.953 1 76.44 93 VAL A CA 1
ATOM 723 C C . VAL A 1 93 ? 17.5 1.09 -14.602 1 76.44 93 VAL A C 1
ATOM 725 O O . VAL A 1 93 ? 17.688 0.429 -15.625 1 76.44 93 VAL A O 1
ATOM 728 N N . ILE A 1 94 ? 16.328 1.199 -14.047 1 75.69 94 ILE A N 1
ATOM 729 C CA . ILE A 1 94 ? 15.195 0.373 -14.453 1 75.69 94 ILE A CA 1
ATOM 730 C C . ILE A 1 94 ? 14.578 0.939 -15.727 1 75.69 94 ILE A C 1
ATOM 732 O O . ILE A 1 94 ? 14.109 0.186 -16.594 1 75.69 94 ILE A O 1
ATOM 736 N N . THR A 1 95 ? 14.516 2.236 -15.898 1 78.38 95 THR A N 1
ATOM 737 C CA . THR A 1 95 ? 13.797 2.887 -16.984 1 78.38 95 THR A CA 1
ATOM 738 C C . THR A 1 95 ? 14.352 2.449 -18.344 1 78.38 95 THR A C 1
ATOM 740 O O . THR A 1 95 ? 13.594 2.041 -19.219 1 78.38 95 THR A O 1
ATOM 743 N N . PRO A 1 96 ? 15.688 2.527 -18.469 1 76.25 96 PRO A N 1
ATOM 744 C CA . PRO A 1 96 ? 16.188 2.096 -19.781 1 76.25 96 PRO A CA 1
ATOM 745 C C . PRO A 1 96 ? 15.914 0.619 -20.062 1 76.25 96 PRO A C 1
ATOM 747 O O . PRO A 1 96 ? 15.641 0.245 -21.203 1 76.25 96 PRO A O 1
ATOM 750 N N . GLU A 1 97 ? 15.914 -0.141 -19.094 1 77.56 97 GLU A N 1
ATOM 751 C CA . GLU A 1 97 ? 15.703 -1.577 -19.25 1 77.56 97 GLU A CA 1
ATOM 752 C C . GLU A 1 97 ? 14.266 -1.88 -19.672 1 77.56 97 GLU A C 1
ATOM 754 O O . GLU A 1 97 ? 14.031 -2.777 -20.484 1 77.56 97 GLU A O 1
ATOM 759 N N . GLU A 1 98 ? 13.359 -1.093 -19.172 1 79.19 98 GLU A N 1
ATOM 760 C CA . GLU A 1 98 ? 11.953 -1.346 -19.438 1 79.19 98 GLU A CA 1
ATOM 761 C C . GLU A 1 98 ? 11.492 -0.617 -20.703 1 79.19 98 GLU A C 1
ATOM 763 O O . GLU A 1 98 ? 10.438 -0.938 -21.266 1 79.19 98 GLU A O 1
ATOM 768 N N . ASN A 1 99 ? 12.18 0.355 -21.219 1 82.12 99 ASN A N 1
ATOM 769 C CA . ASN A 1 99 ? 11.945 1.103 -22.453 1 82.12 99 ASN A CA 1
ATOM 770 C C . ASN A 1 99 ? 10.461 1.437 -22.625 1 82.12 99 ASN A C 1
ATOM 772 O O . ASN A 1 99 ? 9.836 0.998 -23.594 1 82.12 99 ASN A O 1
ATOM 776 N N . PRO A 1 100 ? 9.922 2.254 -21.812 1 84 100 PRO A N 1
ATOM 777 C CA . PRO A 1 100 ? 8.5 2.582 -21.938 1 84 100 PRO A CA 1
ATOM 778 C C . PRO A 1 100 ? 8.164 3.268 -23.266 1 84 100 PRO A C 1
ATOM 780 O O . PRO A 1 100 ? 8.922 4.129 -23.719 1 84 100 PRO A O 1
ATOM 783 N N . ARG A 1 101 ? 7.023 2.822 -23.891 1 86.5 101 ARG A N 1
ATOM 784 C CA . ARG A 1 101 ? 6.66 3.309 -25.219 1 86.5 101 ARG A CA 1
ATOM 785 C C . ARG A 1 101 ? 5.402 4.176 -25.156 1 86.5 101 ARG A C 1
ATOM 787 O O . ARG A 1 101 ? 4.984 4.742 -26.172 1 86.5 101 ARG A O 1
ATOM 794 N N . SER A 1 102 ? 4.793 4.195 -24.062 1 87.19 102 SER A N 1
ATOM 795 C CA . SER A 1 102 ? 3.588 4.996 -23.859 1 87.19 102 SER A CA 1
ATOM 796 C C . SER A 1 102 ? 3.568 5.637 -22.484 1 87.19 102 SER A C 1
ATOM 798 O O . SER A 1 102 ? 4.383 5.289 -21.625 1 87.19 102 SER A O 1
ATOM 800 N N . PHE A 1 103 ? 2.711 6.559 -22.344 1 83.19 103 PHE A N 1
ATOM 801 C CA . PHE A 1 103 ? 2.533 7.211 -21.062 1 83.19 103 PHE A CA 1
ATOM 802 C C . PHE A 1 103 ? 2.143 6.195 -19.984 1 83.19 103 PHE A C 1
ATOM 804 O O . PHE A 1 103 ? 2.648 6.246 -18.859 1 83.19 103 PHE A O 1
ATOM 811 N N . GLU A 1 104 ? 1.316 5.277 -20.328 1 81.38 104 GLU A N 1
ATOM 812 C CA . GLU A 1 104 ? 0.882 4.234 -19.406 1 81.38 104 GLU A CA 1
ATOM 813 C C . GLU A 1 104 ? 2.039 3.312 -19.031 1 81.38 104 GLU A C 1
ATOM 815 O O . GLU A 1 104 ? 2.174 2.916 -17.875 1 81.38 104 GLU A O 1
ATOM 820 N N . ASP A 1 105 ? 2.871 3.064 -19.984 1 84.94 105 ASP A N 1
ATOM 821 C CA . ASP A 1 105 ? 4.066 2.27 -19.719 1 84.94 105 ASP A CA 1
ATOM 822 C C . ASP A 1 105 ? 5.008 2.994 -18.766 1 84.94 105 ASP A C 1
ATOM 824 O O . ASP A 1 105 ? 5.59 2.375 -17.875 1 84.94 105 ASP A O 1
ATOM 828 N N . GLY A 1 106 ? 5.035 4.242 -19.047 1 84.88 106 GLY A N 1
ATOM 829 C CA . GLY A 1 106 ? 5.863 5.055 -18.172 1 84.88 106 GLY A CA 1
ATOM 830 C C . GLY A 1 106 ? 5.398 5.039 -16.734 1 84.88 106 GLY A C 1
ATOM 831 O O . GLY A 1 106 ? 6.211 4.891 -15.812 1 84.88 106 GLY A O 1
ATOM 832 N N . LYS A 1 107 ? 4.152 5.121 -16.562 1 83.75 107 LYS A N 1
ATOM 833 C CA . LYS A 1 107 ? 3.586 5.094 -15.211 1 83.75 107 LYS A CA 1
ATOM 834 C C . LYS A 1 107 ? 3.85 3.756 -14.531 1 83.75 107 LYS A C 1
ATOM 836 O O . LYS A 1 107 ? 4.141 3.711 -13.336 1 83.75 107 LYS A O 1
ATOM 841 N N . ARG A 1 108 ? 3.732 2.779 -15.289 1 85.69 108 ARG A N 1
ATOM 842 C CA . ARG A 1 108 ? 3.988 1.438 -14.773 1 85.69 108 ARG A CA 1
ATOM 843 C C . ARG A 1 108 ? 5.438 1.292 -14.32 1 85.69 108 ARG A C 1
ATOM 845 O O . ARG A 1 108 ? 5.707 0.724 -13.258 1 85.69 108 ARG A O 1
ATOM 852 N N . VAL A 1 109 ? 6.324 1.783 -15.125 1 85.38 109 VAL A N 1
ATOM 853 C CA . VAL A 1 109 ? 7.75 1.693 -14.82 1 85.38 109 VAL A CA 1
ATOM 854 C C . VAL A 1 109 ? 8.062 2.482 -13.555 1 85.38 109 VAL A C 1
ATOM 856 O O . VAL A 1 109 ? 8.797 2.008 -12.688 1 85.38 109 VAL A O 1
ATOM 859 N N . ILE A 1 110 ? 7.469 3.611 -13.461 1 87 110 ILE A N 1
ATOM 860 C CA . ILE A 1 110 ? 7.68 4.445 -12.281 1 87 110 ILE A CA 1
ATOM 861 C C . ILE A 1 110 ? 7.16 3.725 -11.039 1 87 110 ILE A C 1
ATOM 863 O O . ILE A 1 110 ? 7.836 3.691 -10.008 1 87 110 ILE A O 1
ATOM 867 N N . ARG A 1 111 ? 6.016 3.137 -11.164 1 88.38 111 ARG A N 1
ATOM 868 C CA . ARG A 1 111 ? 5.43 2.408 -10.047 1 88.38 111 ARG A CA 1
ATOM 869 C C . ARG A 1 111 ? 6.328 1.256 -9.609 1 88.38 111 ARG A C 1
ATOM 871 O O . ARG A 1 111 ? 6.539 1.045 -8.414 1 88.38 111 ARG A O 1
ATOM 878 N N . ARG A 1 112 ? 6.797 0.617 -10.539 1 87.31 112 ARG A N 1
ATOM 879 C CA . ARG A 1 112 ? 7.68 -0.51 -10.25 1 87.31 112 ARG A CA 1
ATOM 880 C C . ARG A 1 112 ? 8.961 -0.044 -9.562 1 87.31 112 ARG A C 1
ATOM 882 O O . ARG A 1 112 ? 9.414 -0.665 -8.602 1 87.31 112 ARG A O 1
ATOM 889 N N . CYS A 1 113 ? 9.492 1.007 -10.062 1 85.81 113 CYS A N 1
ATOM 890 C CA . CYS A 1 113 ? 10.711 1.558 -9.484 1 85.81 113 CYS A CA 1
ATOM 891 C C . CYS A 1 113 ? 10.492 1.971 -8.031 1 85.81 113 CYS A C 1
ATOM 893 O O . CYS A 1 113 ? 11.312 1.672 -7.164 1 85.81 113 CYS A O 1
ATOM 895 N N . LEU A 1 114 ? 9.453 2.6 -7.828 1 91.19 114 LEU A N 1
ATOM 896 C CA . LEU A 1 114 ? 9.148 3.055 -6.477 1 91.19 114 LEU A CA 1
ATOM 897 C C . LEU A 1 114 ? 8.898 1.87 -5.547 1 91.19 114 LEU A C 1
ATOM 899 O O . LEU A 1 114 ? 9.352 1.873 -4.398 1 91.19 114 LEU A O 1
ATOM 903 N N . ALA A 1 115 ? 8.219 0.874 -6.051 1 91 115 ALA A N 1
ATOM 904 C CA . ALA A 1 115 ? 7.953 -0.33 -5.266 1 91 115 ALA A CA 1
ATOM 905 C C . ALA A 1 115 ? 9.25 -1.04 -4.898 1 91 115 ALA A C 1
ATOM 907 O O . ALA A 1 115 ? 9.422 -1.491 -3.764 1 91 115 ALA A O 1
ATOM 908 N N . THR A 1 116 ? 10.094 -1.09 -5.844 1 86.56 116 THR A N 1
ATOM 909 C CA . THR A 1 116 ? 11.383 -1.731 -5.617 1 86.56 116 THR A CA 1
ATOM 910 C C . THR A 1 116 ? 12.203 -0.959 -4.582 1 86.56 116 THR A C 1
ATOM 912 O O . THR A 1 116 ? 12.789 -1.556 -3.68 1 86.56 116 THR A O 1
ATOM 915 N N . ALA A 1 117 ? 12.242 0.306 -4.738 1 85.62 117 ALA A N 1
ATOM 916 C CA . ALA A 1 117 ? 12.961 1.149 -3.783 1 85.62 117 ALA A CA 1
ATOM 917 C C . ALA A 1 117 ? 12.375 1.005 -2.381 1 85.62 117 ALA A C 1
ATOM 919 O O . ALA A 1 117 ? 13.109 0.919 -1.397 1 85.62 117 ALA A O 1
ATOM 920 N N . MET A 1 118 ? 11.102 1.01 -2.295 1 90.31 118 MET A N 1
ATOM 921 C CA . MET A 1 118 ? 10.422 0.867 -1.012 1 90.31 118 MET A CA 1
ATOM 922 C C . MET A 1 118 ? 10.773 -0.465 -0.356 1 90.31 118 MET A C 1
ATOM 924 O O . MET A 1 118 ? 11.094 -0.51 0.832 1 90.31 118 MET A O 1
ATOM 928 N N . HIS A 1 119 ? 10.672 -1.486 -1.142 1 88.62 119 HIS A N 1
ATOM 929 C CA . HIS A 1 119 ? 11.023 -2.807 -0.631 1 88.62 119 HIS A CA 1
ATOM 930 C C . HIS A 1 119 ? 12.453 -2.83 -0.106 1 88.62 119 HIS A C 1
ATOM 932 O O . HIS A 1 119 ? 12.711 -3.342 0.987 1 88.62 119 HIS A O 1
ATOM 938 N N . ALA A 1 120 ? 13.297 -2.285 -0.865 1 83.44 120 ALA A N 1
ATOM 939 C CA . ALA A 1 120 ? 14.703 -2.266 -0.472 1 83.44 120 ALA A CA 1
ATOM 940 C C . ALA A 1 120 ? 14.898 -1.519 0.844 1 83.44 120 ALA A C 1
ATOM 942 O O . ALA A 1 120 ? 15.617 -1.984 1.73 1 83.44 120 ALA A O 1
ATOM 943 N N . CYS A 1 121 ? 14.297 -0.421 0.991 1 84.75 121 CYS A N 1
ATOM 944 C CA . CYS A 1 121 ? 14.398 0.378 2.207 1 84.75 121 CYS A CA 1
ATOM 945 C C . CYS A 1 121 ? 13.844 -0.378 3.406 1 84.75 121 CYS A C 1
ATOM 947 O O . CYS A 1 121 ? 14.391 -0.298 4.508 1 84.75 121 CYS A O 1
ATOM 949 N N . ARG A 1 122 ? 12.773 -1.083 3.156 1 86.56 122 ARG A N 1
ATOM 950 C CA . ARG A 1 122 ? 12.102 -1.787 4.246 1 86.56 122 ARG A CA 1
ATOM 951 C C . ARG A 1 122 ? 12.891 -3.023 4.664 1 86.56 122 ARG A C 1
ATOM 953 O O . ARG A 1 122 ? 12.711 -3.531 5.773 1 86.56 122 ARG A O 1
ATOM 960 N N . CYS A 1 123 ? 13.742 -3.461 3.764 1 85.31 123 CYS A N 1
ATOM 961 C CA . CYS A 1 123 ? 14.562 -4.633 4.055 1 85.31 123 CYS A CA 1
ATOM 962 C C . CYS A 1 123 ? 15.922 -4.223 4.602 1 85.31 123 CYS A C 1
ATOM 964 O O . CYS A 1 123 ? 16.641 -5.047 5.156 1 85.31 123 CYS A O 1
ATOM 966 N N . ALA A 1 124 ? 16.219 -2.957 4.453 1 78.31 124 ALA A N 1
ATOM 967 C CA . ALA A 1 124 ? 17.562 -2.498 4.797 1 78.31 124 ALA A CA 1
ATOM 968 C C . ALA A 1 124 ? 17.766 -2.445 6.309 1 78.31 124 ALA A C 1
ATOM 970 O O . ALA A 1 124 ? 16.859 -2.043 7.043 1 78.31 124 ALA A O 1
ATOM 971 N N . SER A 1 125 ? 18.891 -3.125 6.746 1 75 125 SER A N 1
ATOM 972 C CA . SER A 1 125 ? 19.297 -3.02 8.141 1 75 125 SER A CA 1
ATOM 973 C C . SER A 1 125 ? 20.531 -2.131 8.297 1 75 125 SER A C 1
ATOM 975 O O . SER A 1 125 ? 21.281 -1.948 7.344 1 75 125 SER A O 1
ATOM 977 N N . SER A 1 126 ? 20.547 -1.198 9.25 1 62.09 126 SER A N 1
ATOM 978 C CA . SER A 1 126 ? 21.656 -0.275 9.469 1 62.09 126 SER A CA 1
ATOM 979 C C . SER A 1 126 ? 22.969 -1.023 9.617 1 62.09 126 SER A C 1
ATOM 981 O O . SER A 1 126 ? 24.047 -0.433 9.477 1 62.09 126 SER A O 1
ATOM 983 N N . GLY A 1 127 ? 23 -2.197 9.531 1 59.25 127 GLY A N 1
ATOM 984 C CA . GLY A 1 127 ? 24.25 -2.926 9.602 1 59.25 127 GLY A CA 1
ATOM 985 C C . GLY A 1 127 ? 24.688 -3.221 11.023 1 59.25 127 GLY A C 1
ATOM 986 O O . GLY A 1 127 ? 25.594 -4.027 11.242 1 59.25 127 GLY A O 1
ATOM 987 N N . ALA A 1 128 ? 24.234 -2.404 11.922 1 55.78 128 ALA A N 1
ATOM 988 C CA . ALA A 1 128 ? 24.656 -2.713 13.289 1 55.78 128 ALA A CA 1
ATOM 989 C C . ALA A 1 128 ? 24.125 -4.078 13.727 1 55.78 128 ALA A C 1
ATOM 991 O O . ALA A 1 128 ? 23.094 -4.535 13.234 1 55.78 128 ALA A O 1
ATOM 992 N N . ILE A 1 129 ? 25 -4.777 14.383 1 55.38 129 ILE A N 1
ATOM 993 C CA . ILE A 1 129 ? 24.625 -6.102 14.875 1 55.38 129 ILE A CA 1
ATOM 994 C C . ILE A 1 129 ? 23.281 -6.023 15.602 1 55.38 129 ILE A C 1
ATOM 996 O O . ILE A 1 129 ? 23.109 -5.207 16.516 1 55.38 129 ILE A O 1
ATOM 1000 N N . GLY A 1 130 ? 22.312 -6.789 15.18 1 60.69 130 GLY A N 1
ATOM 1001 C CA . GLY A 1 130 ? 21.016 -6.867 15.836 1 60.69 130 GLY A CA 1
ATOM 1002 C C . GLY A 1 130 ? 20 -5.887 15.281 1 60.69 130 GLY A C 1
ATOM 1003 O O . GLY A 1 130 ? 18.844 -5.879 15.695 1 60.69 130 GLY A O 1
ATOM 1004 N N . ASP A 1 131 ? 20.547 -5.109 14.375 1 73.69 131 ASP A N 1
ATOM 1005 C CA . ASP A 1 131 ? 19.641 -4.086 13.859 1 73.69 131 ASP A CA 1
ATOM 1006 C C . ASP A 1 131 ? 18.609 -4.688 12.922 1 73.69 131 ASP A C 1
ATOM 1008 O O . ASP A 1 131 ? 18.953 -5.41 11.984 1 73.69 131 ASP A O 1
ATOM 1012 N N . LEU A 1 132 ? 17.438 -4.562 13.359 1 83.19 132 LEU A N 1
ATOM 1013 C CA . LEU A 1 132 ? 16.328 -5.051 12.555 1 83.19 132 LEU A CA 1
ATOM 1014 C C . LEU A 1 132 ? 15.953 -4.043 11.469 1 83.19 132 LEU A C 1
ATOM 1016 O O . LEU A 1 132 ? 16.062 -2.834 11.68 1 83.19 132 LEU A O 1
ATOM 1020 N N . SER A 1 133 ? 15.688 -4.578 10.352 1 85.5 133 SER A N 1
ATOM 1021 C CA . SER A 1 133 ? 15.172 -3.73 9.281 1 85.5 133 SER A CA 1
ATOM 1022 C C . SER A 1 133 ? 13.828 -3.119 9.664 1 85.5 133 SER A C 1
ATOM 1024 O O . SER A 1 133 ? 13.156 -3.598 10.578 1 85.5 133 SER A O 1
ATOM 1026 N N . PRO A 1 134 ? 13.484 -2.051 8.984 1 86.56 134 PRO A N 1
ATOM 1027 C CA . PRO A 1 134 ? 12.164 -1.469 9.234 1 86.56 134 PRO A CA 1
ATOM 1028 C C . PRO A 1 134 ? 11.039 -2.484 9.086 1 86.56 134 PRO A C 1
ATOM 1030 O O . PRO A 1 134 ? 10.109 -2.506 9.906 1 86.56 134 PRO A O 1
ATOM 1033 N N . GLY A 1 135 ? 11.094 -3.314 8.039 1 87.44 135 GLY A N 1
ATOM 1034 C CA . GLY A 1 135 ? 10.094 -4.359 7.879 1 87.44 135 GLY A CA 1
ATOM 1035 C C . GLY A 1 135 ? 10.062 -5.34 9.039 1 87.44 135 GLY A C 1
ATOM 1036 O O . GLY A 1 135 ? 8.992 -5.707 9.523 1 87.44 135 GLY A O 1
ATOM 1037 N N . ALA A 1 136 ? 11.227 -5.727 9.461 1 86.06 136 ALA A N 1
ATOM 1038 C CA . ALA A 1 136 ? 11.312 -6.668 10.57 1 86.06 136 ALA A CA 1
ATOM 1039 C C . ALA A 1 136 ? 10.766 -6.055 11.852 1 86.06 136 ALA A C 1
ATOM 1041 O O . ALA A 1 136 ? 10.109 -6.734 12.648 1 86.06 136 ALA A O 1
ATOM 1042 N N . LEU A 1 137 ? 11.078 -4.844 12.07 1 85.19 137 LEU A N 1
ATOM 1043 C CA . LEU A 1 137 ? 10.562 -4.145 13.242 1 85.19 137 LEU A CA 1
ATOM 1044 C C . LEU A 1 137 ? 9.047 -4.02 13.172 1 85.19 137 LEU A C 1
ATOM 1046 O O . LEU A 1 137 ? 8.359 -4.168 14.188 1 85.19 137 LEU A O 1
ATOM 1050 N N . ALA A 1 138 ? 8.539 -3.805 12 1 87.25 138 ALA A N 1
ATOM 1051 C CA . ALA A 1 138 ? 7.113 -3.535 11.836 1 87.25 138 ALA A CA 1
ATOM 1052 C C . ALA A 1 138 ? 6.301 -4.824 11.883 1 87.25 138 ALA A C 1
ATOM 1054 O O . ALA A 1 138 ? 5.211 -4.863 12.461 1 87.25 138 ALA A O 1
ATOM 1055 N N . PHE A 1 139 ? 6.781 -5.887 11.219 1 86.38 139 PHE A N 1
ATOM 1056 C CA . PHE A 1 139 ? 5.977 -7.086 11.023 1 86.38 139 PHE A CA 1
ATOM 1057 C C . PHE A 1 139 ? 6.496 -8.234 11.875 1 86.38 139 PHE A C 1
ATOM 1059 O O . PHE A 1 139 ? 5.887 -9.305 11.922 1 86.38 139 PHE A O 1
ATOM 1066 N N . ARG A 1 140 ? 7.59 -8.07 12.555 1 78 140 ARG A N 1
ATOM 1067 C CA . ARG A 1 140 ? 8.242 -9.109 13.344 1 78 140 ARG A CA 1
ATOM 1068 C C . ARG A 1 140 ? 8.586 -10.312 12.484 1 78 140 ARG A C 1
ATOM 1070 O O . ARG A 1 140 ? 8.438 -11.461 12.922 1 78 140 ARG A O 1
ATOM 1077 N N . ARG A 1 141 ? 8.727 -10.141 11.258 1 74.25 141 ARG A N 1
ATOM 1078 C CA . ARG A 1 141 ? 9.141 -11.102 10.242 1 74.25 141 ARG A CA 1
ATOM 1079 C C . ARG A 1 141 ? 9.984 -10.43 9.164 1 74.25 141 ARG A C 1
ATOM 1081 O O . ARG A 1 141 ? 9.734 -9.273 8.805 1 74.25 141 ARG A O 1
ATOM 1088 N N . ASP A 1 142 ? 10.977 -11.242 8.594 1 66.56 142 ASP A N 1
ATOM 1089 C CA . ASP A 1 142 ? 11.836 -10.688 7.547 1 66.56 142 ASP A CA 1
ATOM 1090 C C . ASP A 1 142 ? 11.07 -10.547 6.234 1 66.56 142 ASP A C 1
ATOM 1092 O O . ASP A 1 142 ? 10.156 -11.328 5.953 1 66.56 142 ASP A O 1
ATOM 1096 N N . MET A 1 143 ? 11.414 -9.547 5.477 1 71.88 143 MET A N 1
ATOM 1097 C CA . MET A 1 143 ? 10.797 -9.273 4.18 1 71.88 143 MET A CA 1
ATOM 1098 C C . MET A 1 143 ? 11.719 -9.688 3.039 1 71.88 143 MET A C 1
ATOM 1100 O O . MET A 1 143 ? 11.453 -9.367 1.877 1 71.88 143 MET A O 1
ATOM 1104 N N . LEU A 1 144 ? 12.695 -10.508 3.334 1 65.25 144 LEU A N 1
ATOM 1105 C CA . LEU A 1 144 ? 13.688 -10.852 2.32 1 65.25 144 LEU A CA 1
ATOM 1106 C C . LEU A 1 144 ? 13.125 -11.859 1.327 1 65.25 144 LEU A C 1
ATOM 1108 O O . LEU A 1 144 ? 12.328 -12.719 1.698 1 65.25 144 LEU A O 1
ATOM 1112 N N . LEU A 1 145 ? 13.406 -11.617 0.016 1 58.38 145 LEU A N 1
ATOM 1113 C CA . LEU A 1 145 ? 13.039 -12.562 -1.03 1 58.38 145 LEU A CA 1
ATOM 1114 C C . LEU A 1 145 ? 14.031 -13.727 -1.082 1 58.38 145 LEU A C 1
ATOM 1116 O O . LEU A 1 145 ? 15.227 -13.539 -0.873 1 58.38 145 LEU A O 1
ATOM 1120 N N . ASP A 1 146 ? 13.516 -15.008 -1.042 1 51.56 146 ASP A N 1
ATOM 1121 C CA . ASP A 1 146 ? 14.383 -16.172 -1.158 1 51.56 146 ASP A CA 1
ATOM 1122 C C . ASP A 1 146 ? 14.727 -16.453 -2.617 1 51.56 146 ASP A C 1
ATOM 1124 O O . ASP A 1 146 ? 14.5 -17.562 -3.111 1 51.56 146 ASP A O 1
ATOM 1128 N N . ILE A 1 147 ? 14.922 -15.586 -3.447 1 49.34 147 ILE A N 1
ATOM 1129 C CA . ILE A 1 147 ? 15.383 -15.805 -4.816 1 49.34 147 ILE A CA 1
ATOM 1130 C C . ILE A 1 147 ? 16.859 -15.422 -4.938 1 49.34 147 ILE A C 1
ATOM 1132 O O . ILE A 1 147 ? 17.312 -14.477 -4.293 1 49.34 147 ILE A O 1
ATOM 1136 N N . PRO A 1 148 ? 17.609 -16.406 -5.43 1 39.66 148 PRO A N 1
ATOM 1137 C CA . PRO A 1 148 ? 18.969 -15.969 -5.715 1 39.66 148 PRO A CA 1
ATOM 1138 C C . PRO A 1 148 ? 19.016 -14.547 -6.285 1 39.66 148 PRO A C 1
ATOM 1140 O O . PRO A 1 148 ? 18.234 -14.211 -7.172 1 39.66 148 PRO A O 1
ATOM 1143 N N . MET A 1 149 ? 19 -13.617 -5.41 1 38.81 149 MET A N 1
ATOM 1144 C CA . MET A 1 149 ? 19.031 -12.188 -5.688 1 38.81 149 MET A CA 1
ATOM 1145 C C . MET A 1 149 ? 19.797 -11.906 -6.977 1 38.81 149 MET A C 1
ATOM 1147 O O . MET A 1 149 ? 21.016 -12.078 -7.027 1 38.81 149 MET A O 1
ATOM 1151 N N . GLN A 1 150 ? 19.453 -12.281 -7.992 1 33.16 150 GLN A N 1
ATOM 1152 C CA . GLN A 1 150 ? 20.328 -11.719 -9.016 1 33.16 150 GLN A CA 1
ATOM 1153 C C . GLN A 1 150 ? 20.562 -10.227 -8.781 1 33.16 150 GLN A C 1
ATOM 1155 O O . GLN A 1 150 ? 21.656 -9.719 -9.023 1 33.16 150 GLN A O 1
ATOM 1160 N N . THR A 1 151 ? 19.469 -9.359 -8.914 1 33.97 151 THR A N 1
ATOM 1161 C CA . THR A 1 151 ? 19.828 -7.945 -8.992 1 33.97 151 THR A CA 1
ATOM 1162 C C . THR A 1 151 ? 20.312 -7.43 -7.637 1 33.97 151 THR A C 1
ATOM 1164 O O . THR A 1 151 ? 19.812 -7.855 -6.594 1 33.97 151 THR A O 1
ATOM 1167 N N . ASP A 1 152 ? 21.453 -6.492 -7.504 1 32.47 152 ASP A N 1
ATOM 1168 C CA . ASP A 1 152 ? 22.359 -5.777 -6.617 1 32.47 152 ASP A CA 1
ATOM 1169 C C . ASP A 1 152 ? 21.594 -4.988 -5.559 1 32.47 152 ASP A C 1
ATOM 1171 O O . ASP A 1 152 ? 21.172 -3.855 -5.805 1 32.47 152 ASP A O 1
ATOM 1175 N N . ILE A 1 153 ? 20.766 -5.406 -5 1 35.34 153 ILE A N 1
ATOM 1176 C CA . ILE A 1 153 ? 20.359 -4.703 -3.785 1 35.34 153 ILE A CA 1
ATOM 1177 C C . ILE A 1 153 ? 21.594 -4.383 -2.943 1 35.34 153 ILE A C 1
ATOM 1179 O O . ILE A 1 153 ? 21.5 -3.686 -1.933 1 35.34 153 ILE A O 1
ATOM 1183 N N . THR A 1 154 ? 22.641 -5.133 -3.057 1 33.91 154 THR A N 1
ATOM 1184 C CA . THR A 1 154 ? 23.969 -4.762 -2.557 1 33.91 154 THR A CA 1
ATOM 1185 C C . THR A 1 154 ? 24.281 -3.309 -2.889 1 33.91 154 THR A C 1
ATOM 1187 O O . THR A 1 154 ? 25.203 -2.721 -2.312 1 33.91 154 THR A O 1
ATOM 1190 N N . VAL A 1 155 ? 23.672 -2.859 -3.928 1 32.78 155 VAL A N 1
ATOM 1191 C CA . VAL A 1 155 ? 23.984 -1.474 -4.262 1 32.78 155 VAL A CA 1
ATOM 1192 C C . VAL A 1 155 ? 23.406 -0.544 -3.195 1 32.78 155 VAL A C 1
ATOM 1194 O O . VAL A 1 155 ? 24.031 0.458 -2.834 1 32.78 155 VAL A O 1
ATOM 1197 N N . LEU A 1 156 ? 22.219 -0.829 -2.67 1 35.5 156 LEU A N 1
ATOM 1198 C CA . LEU A 1 156 ? 21.672 0.092 -1.686 1 35.5 156 LEU A CA 1
ATOM 1199 C C . LEU A 1 156 ? 22.391 -0.035 -0.35 1 35.5 156 LEU A C 1
ATOM 1201 O O . LEU A 1 156 ? 22.453 0.927 0.417 1 35.5 156 LEU A O 1
ATOM 1205 N N . THR A 1 157 ? 22.703 -1.182 0.084 1 34.97 157 THR A N 1
ATOM 1206 C CA . THR A 1 157 ? 23.516 -1.279 1.296 1 34.97 157 THR A CA 1
ATOM 1207 C C . THR A 1 157 ? 24.844 -0.549 1.122 1 34.97 157 THR A C 1
ATOM 1209 O O . THR A 1 157 ? 25.531 -0.259 2.102 1 34.97 157 THR A O 1
ATOM 1212 N N . LYS A 1 158 ? 25.375 -0.58 -0.101 1 32.97 158 LYS A N 1
ATOM 1213 C CA . LYS A 1 158 ? 26.641 0.13 -0.264 1 32.97 158 LYS A CA 1
ATOM 1214 C C . LYS A 1 158 ? 26.453 1.635 -0.094 1 32.97 158 LYS A C 1
ATOM 1216 O O . LYS A 1 158 ? 27.422 2.385 -0.029 1 32.97 158 LYS A O 1
ATOM 1221 N N . ILE A 1 159 ? 25.312 2.074 -0.218 1 32.47 159 ILE A N 1
ATOM 1222 C CA . ILE A 1 159 ? 25.188 3.525 -0.099 1 32.47 159 ILE A CA 1
ATOM 1223 C C . ILE A 1 159 ? 25.516 3.951 1.331 1 32.47 159 ILE A C 1
ATOM 1225 O O . ILE A 1 159 ? 26.094 5.02 1.55 1 32.47 159 ILE A O 1
ATOM 1229 N N . ASP A 1 160 ? 25.125 3.334 2.301 1 32.47 160 ASP A N 1
ATOM 1230 C CA . ASP A 1 160 ? 25.516 3.836 3.615 1 32.47 160 ASP A CA 1
ATOM 1231 C C . ASP A 1 160 ? 27.031 3.729 3.82 1 32.47 160 ASP A C 1
ATOM 1233 O O . ASP A 1 160 ? 27.594 4.449 4.641 1 32.47 160 ASP A O 1
ATOM 1237 N N . ASN A 1 161 ? 27.609 2.674 3.328 1 33.22 161 ASN A N 1
ATOM 1238 C CA . ASN A 1 161 ? 28.984 2.518 3.791 1 33.22 161 ASN A CA 1
ATOM 1239 C C . ASN A 1 161 ? 29.938 3.451 3.049 1 33.22 161 ASN A C 1
ATOM 1241 O O . ASN A 1 161 ? 31.141 3.441 3.295 1 33.22 161 ASN A O 1
ATOM 1245 N N . GLU A 1 162 ? 29.516 3.982 1.844 1 30.25 162 GLU A N 1
ATOM 1246 C CA . GLU A 1 162 ? 30.562 4.918 1.414 1 30.25 162 GLU A CA 1
ATOM 1247 C C . GLU A 1 162 ? 30.297 6.32 1.951 1 30.25 162 GLU A C 1
ATOM 1249 O O . GLU A 1 162 ? 29.141 6.734 2.084 1 30.25 162 GLU A O 1
ATOM 1254 N N . MET B 1 1 ? -8.961 -7.051 -7.344 1 90.81 1 MET B N 1
ATOM 1255 C CA . MET B 1 1 ? -8.227 -8.203 -6.824 1 90.81 1 MET B CA 1
ATOM 1256 C C . MET B 1 1 ? -7.961 -8.055 -5.332 1 90.81 1 MET B C 1
ATOM 1258 O O . MET B 1 1 ? -7.598 -6.969 -4.867 1 90.81 1 MET B O 1
ATOM 1262 N N . THR B 1 2 ? -8.172 -9.109 -4.641 1 91.38 2 THR B N 1
ATOM 1263 C CA . THR B 1 2 ? -7.973 -9.125 -3.197 1 91.38 2 THR B CA 1
ATOM 1264 C C . THR B 1 2 ? -6.875 -10.109 -2.809 1 91.38 2 THR B C 1
ATOM 1266 O O . THR B 1 2 ? -6.812 -11.219 -3.34 1 91.38 2 THR B O 1
ATOM 1269 N N . ILE B 1 3 ? -5.93 -9.625 -2.014 1 92.5 3 ILE B N 1
ATOM 1270 C CA . ILE B 1 3 ? -4.883 -10.469 -1.44 1 92.5 3 ILE B CA 1
ATOM 1271 C C . ILE B 1 3 ? -5.043 -10.531 0.077 1 92.5 3 ILE B C 1
ATOM 1273 O O . ILE B 1 3 ? -5.215 -9.5 0.731 1 92.5 3 ILE B O 1
ATOM 1277 N N . ILE B 1 4 ? -5.004 -11.758 0.611 1 89.88 4 ILE B N 1
ATOM 1278 C CA . ILE B 1 4 ? -5.203 -11.906 2.049 1 89.88 4 ILE B CA 1
ATOM 1279 C C . ILE B 1 4 ? -4.09 -12.773 2.637 1 89.88 4 ILE B C 1
ATOM 1281 O O . ILE B 1 4 ? -3.723 -13.797 2.059 1 89.88 4 ILE B O 1
ATOM 1285 N N . ASP B 1 5 ? -3.494 -12.242 3.729 1 87.56 5 ASP B N 1
ATOM 1286 C CA . ASP B 1 5 ? -2.629 -13.07 4.559 1 87.56 5 ASP B CA 1
ATOM 1287 C C . ASP B 1 5 ? -3.443 -13.883 5.566 1 87.56 5 ASP B C 1
ATOM 1289 O O . ASP B 1 5 ? -4.008 -13.32 6.512 1 87.56 5 ASP B O 1
ATOM 1293 N N . PRO B 1 6 ? -3.432 -15.156 5.43 1 81.69 6 PRO B N 1
ATOM 1294 C CA . PRO B 1 6 ? -4.316 -15.938 6.297 1 81.69 6 PRO B CA 1
ATOM 1295 C C . PRO B 1 6 ? -3.844 -15.969 7.75 1 81.69 6 PRO B C 1
ATOM 1297 O O . PRO B 1 6 ? -4.625 -16.297 8.648 1 81.69 6 PRO B O 1
ATOM 1300 N N . ALA B 1 7 ? -2.598 -15.703 8.008 1 82.31 7 ALA B N 1
ATOM 1301 C CA . ALA B 1 7 ? -2.09 -15.734 9.375 1 82.31 7 ALA B CA 1
ATOM 1302 C C . ALA B 1 7 ? -2.654 -14.578 10.195 1 82.31 7 ALA B C 1
ATOM 1304 O O . ALA B 1 7 ? -2.979 -14.742 11.375 1 82.31 7 ALA B O 1
ATOM 1305 N N . THR B 1 8 ? -2.797 -13.391 9.586 1 81.75 8 THR B N 1
ATOM 1306 C CA . THR B 1 8 ? -3.244 -12.203 10.305 1 81.75 8 THR B CA 1
ATOM 1307 C C . THR B 1 8 ? -4.574 -11.711 9.75 1 81.75 8 THR B C 1
ATOM 1309 O O . THR B 1 8 ? -5.238 -10.867 10.367 1 81.75 8 THR B O 1
ATOM 1312 N N . ASN B 1 9 ? -4.918 -12.148 8.609 1 82.62 9 ASN B N 1
ATOM 1313 C CA . ASN B 1 9 ? -6.082 -11.695 7.855 1 82.62 9 ASN B CA 1
ATOM 1314 C C . ASN B 1 9 ? -5.879 -10.289 7.301 1 82.62 9 ASN B C 1
ATOM 1316 O O . ASN B 1 9 ? -6.848 -9.594 7 1 82.62 9 ASN B O 1
ATOM 1320 N N . LEU B 1 10 ? -4.613 -9.945 7.223 1 89.38 10 LEU B N 1
ATOM 1321 C CA . LEU B 1 10 ? -4.273 -8.68 6.578 1 89.38 10 LEU B CA 1
ATOM 1322 C C . LEU B 1 10 ? -4.613 -8.719 5.094 1 89.38 10 LEU B C 1
ATOM 1324 O O . LEU B 1 10 ? -4.309 -9.695 4.406 1 89.38 10 LEU B O 1
ATOM 1328 N N . ILE B 1 11 ? -5.227 -7.602 4.625 1 90.94 11 ILE B N 1
ATOM 1329 C CA . ILE B 1 11 ? -5.758 -7.66 3.268 1 90.94 11 ILE B CA 1
ATOM 1330 C C . ILE B 1 11 ? -5.188 -6.516 2.436 1 90.94 11 ILE B C 1
ATOM 1332 O O . ILE B 1 11 ? -4.887 -5.445 2.967 1 90.94 11 ILE B O 1
ATOM 1336 N N . GLU B 1 12 ? -4.98 -6.738 1.181 1 95.06 12 GLU B N 1
ATOM 1337 C CA . GLU B 1 12 ? -4.77 -5.742 0.133 1 95.06 12 GLU B CA 1
ATOM 1338 C C . GLU B 1 12 ? -5.848 -5.836 -0.943 1 95.06 12 GLU B C 1
ATOM 1340 O O . GLU B 1 12 ? -6.199 -6.93 -1.385 1 95.06 12 GLU B O 1
ATOM 1345 N N . ILE B 1 13 ? -6.41 -4.66 -1.299 1 92.94 13 ILE B N 1
ATOM 1346 C CA . ILE B 1 13 ? -7.41 -4.594 -2.361 1 92.94 13 ILE B CA 1
ATOM 1347 C C . ILE B 1 13 ? -6.93 -3.646 -3.461 1 92.94 13 ILE B C 1
ATOM 1349 O O . ILE B 1 13 ? -6.703 -2.461 -3.211 1 92.94 13 ILE B O 1
ATOM 1353 N N . GLN B 1 14 ? -6.805 -4.223 -4.66 1 93.62 14 GLN B N 1
ATOM 1354 C CA . GLN B 1 14 ? -6.312 -3.441 -5.793 1 93.62 14 GLN B CA 1
ATOM 1355 C C . GLN B 1 14 ? -7.168 -3.672 -7.035 1 93.62 14 GLN B C 1
ATOM 1357 O O . GLN B 1 14 ? -7.602 -4.797 -7.297 1 93.62 14 GLN B O 1
ATOM 1362 N N . PRO B 1 15 ? -7.363 -2.619 -7.793 1 89.81 15 PRO B N 1
ATOM 1363 C CA . PRO B 1 15 ? -8.094 -2.814 -9.047 1 89.81 15 PRO B CA 1
ATOM 1364 C C . PRO B 1 15 ? -7.227 -3.43 -10.148 1 89.81 15 PRO B C 1
ATOM 1366 O O . PRO B 1 15 ? -6.027 -3.143 -10.227 1 89.81 15 PRO B O 1
ATOM 1369 N N . LEU B 1 16 ? -7.816 -4.328 -10.891 1 89.88 16 LEU B N 1
ATOM 1370 C CA . LEU B 1 16 ? -7.227 -4.762 -12.148 1 89.88 16 LEU B CA 1
ATOM 1371 C C . LEU B 1 16 ? -7.891 -4.059 -13.328 1 89.88 16 LEU B C 1
ATOM 1373 O O . LEU B 1 16 ? -9.109 -4.148 -13.508 1 89.88 16 LEU B O 1
ATOM 1377 N N . LEU B 1 17 ? -7.141 -3.361 -14.109 1 83.25 17 LEU B N 1
ATOM 1378 C CA . LEU B 1 17 ? -7.703 -2.57 -15.195 1 83.25 17 LEU B CA 1
ATOM 1379 C C . LEU B 1 17 ? -8.031 -3.453 -16.391 1 83.25 17 LEU B C 1
ATOM 1381 O O . LEU B 1 17 ? -9.078 -3.289 -17.031 1 83.25 17 LEU B O 1
ATOM 1385 N N . ASN B 1 18 ? -7.129 -4.395 -16.672 1 86.88 18 ASN B N 1
ATOM 1386 C CA . ASN B 1 18 ? -7.312 -5.219 -17.859 1 86.88 18 ASN B CA 1
ATOM 1387 C C . ASN B 1 18 ? -7.531 -6.684 -17.5 1 86.88 18 ASN B C 1
ATOM 1389 O O . ASN B 1 18 ? -7.863 -7.496 -18.375 1 86.88 18 ASN B O 1
ATOM 1393 N N . GLY B 1 19 ? -7.293 -7.004 -16.328 1 89.62 19 GLY B N 1
ATOM 1394 C CA . GLY B 1 19 ? -7.543 -8.359 -15.867 1 89.62 19 GLY B CA 1
ATOM 1395 C C . GLY B 1 19 ? -6.594 -9.375 -16.469 1 89.62 19 GLY B C 1
ATOM 1396 O O . GLY B 1 19 ? -6.977 -10.531 -16.688 1 89.62 19 GLY B O 1
ATOM 1397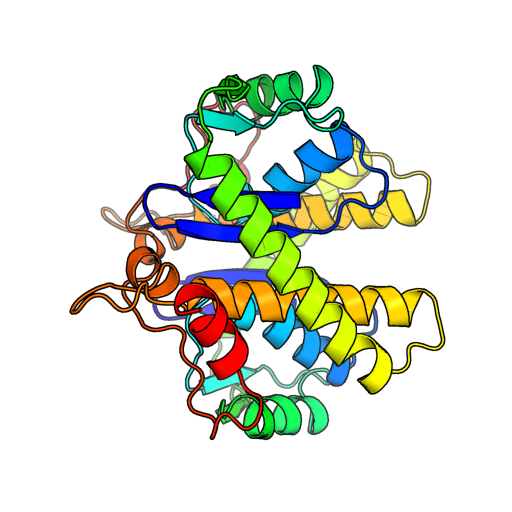 N N . THR B 1 20 ? -5.418 -9 -16.781 1 92.38 20 THR B N 1
ATOM 1398 C CA . THR B 1 20 ? -4.449 -9.922 -17.375 1 92.38 20 THR B CA 1
ATOM 1399 C C . THR B 1 20 ? -3.576 -10.547 -16.281 1 92.38 20 THR B C 1
ATOM 1401 O O . THR B 1 20 ? -3.453 -10 -15.188 1 92.38 20 THR B O 1
ATOM 1404 N N . ALA B 1 21 ? -3.01 -11.633 -16.656 1 94.94 21 ALA B N 1
ATOM 1405 C CA . ALA B 1 21 ? -2.104 -12.32 -15.742 1 94.94 21 ALA B CA 1
ATOM 1406 C C . ALA B 1 21 ? -0.908 -11.445 -15.383 1 94.94 21 ALA B C 1
ATOM 1408 O O . ALA B 1 21 ? -0.472 -11.414 -14.234 1 94.94 21 ALA B O 1
ATOM 1409 N N . MET B 1 22 ? -0.405 -10.789 -16.344 1 92.31 22 MET B N 1
ATOM 1410 C CA . MET B 1 22 ? 0.75 -9.922 -16.125 1 92.31 22 MET B CA 1
ATOM 1411 C C . MET B 1 22 ? 0.402 -8.781 -15.18 1 92.31 22 MET B C 1
ATOM 1413 O O . MET B 1 22 ? 1.188 -8.438 -14.289 1 92.31 22 MET B O 1
ATOM 1417 N N . GLU B 1 23 ? -0.743 -8.227 -15.406 1 93.06 23 GLU B N 1
ATOM 1418 C CA . GLU B 1 23 ? -1.188 -7.152 -14.523 1 93.06 23 GLU B CA 1
ATOM 1419 C C . GLU B 1 23 ? -1.36 -7.648 -13.086 1 93.06 23 GLU B C 1
ATOM 1421 O O . GLU B 1 23 ? -0.982 -6.965 -12.141 1 93.06 23 GLU B O 1
ATOM 1426 N N . ALA B 1 24 ? -1.936 -8.797 -12.93 1 96.06 24 ALA B N 1
ATOM 1427 C CA . ALA B 1 24 ? -2.119 -9.375 -11.602 1 96.06 24 ALA B CA 1
ATOM 1428 C C . ALA B 1 24 ? -0.777 -9.609 -10.914 1 96.06 24 ALA B C 1
ATOM 1430 O O . ALA B 1 24 ? -0.624 -9.32 -9.727 1 96.06 24 ALA B O 1
ATOM 1431 N N . ALA B 1 25 ? 0.179 -10.109 -11.672 1 95.06 25 ALA B N 1
ATOM 1432 C CA . ALA B 1 25 ? 1.514 -10.32 -11.117 1 95.06 25 ALA B CA 1
ATOM 1433 C C . ALA B 1 25 ? 2.146 -9.008 -10.68 1 95.06 25 ALA B C 1
ATOM 1435 O O . ALA B 1 25 ? 2.756 -8.922 -9.609 1 95.06 25 ALA B O 1
ATOM 1436 N N . ASP B 1 26 ? 1.961 -7.988 -11.492 1 93.06 26 ASP B N 1
ATOM 1437 C CA . ASP B 1 26 ? 2.467 -6.66 -11.164 1 93.06 26 ASP B CA 1
ATOM 1438 C C . ASP B 1 26 ? 1.879 -6.16 -9.844 1 93.06 26 ASP B C 1
ATOM 1440 O O . ASP B 1 26 ? 2.594 -5.602 -9.008 1 93.06 26 ASP B O 1
ATOM 1444 N N . VAL B 1 27 ? 0.644 -6.363 -9.719 1 94.44 27 VAL B N 1
ATOM 1445 C CA . VAL B 1 27 ? -0.046 -5.902 -8.523 1 94.44 27 VAL B CA 1
ATOM 1446 C C . VAL B 1 27 ? 0.526 -6.602 -7.293 1 94.44 27 VAL B C 1
ATOM 1448 O O . VAL B 1 27 ? 0.777 -5.965 -6.266 1 94.44 27 VAL B O 1
ATOM 1451 N N . VAL B 1 28 ? 0.749 -7.863 -7.379 1 95.19 28 VAL B N 1
ATOM 1452 C CA . VAL B 1 28 ? 1.31 -8.602 -6.25 1 95.19 28 VAL B CA 1
ATOM 1453 C C . VAL B 1 28 ? 2.697 -8.055 -5.918 1 95.19 28 VAL B C 1
ATOM 1455 O O . VAL B 1 28 ? 3 -7.773 -4.758 1 95.19 28 VAL B O 1
ATOM 1458 N N . GLU B 1 29 ? 3.484 -7.855 -6.918 1 92.94 29 GLU B N 1
ATOM 1459 C CA . GLU B 1 29 ? 4.855 -7.402 -6.715 1 92.94 29 GLU B CA 1
ATOM 1460 C C . GLU B 1 29 ? 4.895 -5.969 -6.195 1 92.94 29 GLU B C 1
ATOM 1462 O O . GLU B 1 29 ? 5.566 -5.68 -5.203 1 92.94 29 GLU B O 1
ATOM 1467 N N . ASP B 1 30 ? 4.113 -5.113 -6.812 1 93.56 30 ASP B N 1
ATOM 1468 C CA . ASP B 1 30 ? 4.207 -3.678 -6.559 1 93.56 30 ASP B CA 1
ATOM 1469 C C . ASP B 1 30 ? 3.467 -3.297 -5.281 1 93.56 30 ASP B C 1
ATOM 1471 O O . ASP B 1 30 ? 3.656 -2.199 -4.75 1 93.56 30 ASP B O 1
ATOM 1475 N N . THR B 1 31 ? 2.631 -4.152 -4.828 1 95.12 31 THR B N 1
ATOM 1476 C CA . THR B 1 31 ? 1.85 -3.799 -3.648 1 95.12 31 THR B CA 1
ATOM 1477 C C . THR B 1 31 ? 2.219 -4.695 -2.469 1 95.12 31 THR B C 1
ATOM 1479 O O . THR B 1 31 ? 2.898 -4.254 -1.538 1 95.12 31 THR B O 1
ATOM 1482 N N . TRP B 1 32 ? 2.061 -5.977 -2.646 1 95 32 TRP B N 1
ATOM 1483 C CA . TRP B 1 32 ? 2.258 -6.848 -1.49 1 95 32 TRP B CA 1
ATOM 1484 C C . TRP B 1 32 ? 3.742 -7.016 -1.185 1 95 32 TRP B C 1
ATOM 1486 O O . TRP B 1 32 ? 4.184 -6.758 -0.062 1 95 32 TRP B O 1
ATOM 1496 N N . ILE B 1 33 ? 4.527 -7.41 -2.178 1 93.06 33 ILE B N 1
ATOM 1497 C CA . ILE B 1 33 ? 5.934 -7.715 -1.946 1 93.06 33 ILE B CA 1
ATOM 1498 C C . ILE B 1 33 ? 6.676 -6.445 -1.535 1 93.06 33 ILE B C 1
ATOM 1500 O O . ILE B 1 33 ? 7.609 -6.496 -0.733 1 93.06 33 ILE B O 1
ATOM 1504 N N . ALA B 1 34 ? 6.246 -5.355 -2.018 1 93.44 34 ALA B N 1
ATOM 1505 C CA . ALA B 1 34 ? 6.883 -4.078 -1.71 1 93.44 34 ALA B CA 1
ATOM 1506 C C . ALA B 1 34 ? 6.656 -3.689 -0.251 1 93.44 34 ALA B C 1
ATOM 1508 O O . ALA B 1 34 ? 7.406 -2.883 0.305 1 93.44 34 ALA B O 1
ATOM 1509 N N . ARG B 1 35 ? 5.664 -4.293 0.364 1 94.56 35 ARG B N 1
ATOM 1510 C CA . ARG B 1 35 ? 5.234 -3.711 1.631 1 94.56 35 ARG B CA 1
ATOM 1511 C C . ARG B 1 35 ? 5.305 -4.738 2.758 1 94.56 35 ARG B C 1
ATOM 1513 O O . ARG B 1 35 ? 5.492 -4.375 3.922 1 94.56 35 ARG B O 1
ATOM 1520 N N . TYR B 1 36 ? 5.121 -5.977 2.408 1 92.94 36 TYR B N 1
ATOM 1521 C CA . TYR B 1 36 ? 4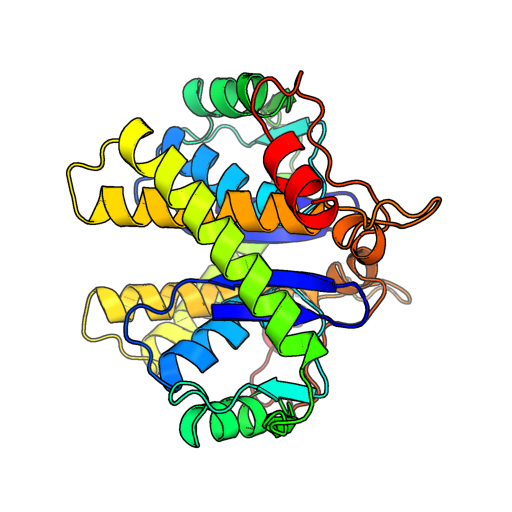.938 -6.984 3.445 1 92.94 36 TYR B CA 1
ATOM 1522 C C . TYR B 1 36 ? 5.918 -8.141 3.266 1 92.94 36 TYR B C 1
ATOM 1524 O O . TYR B 1 36 ? 6.555 -8.258 2.217 1 92.94 36 TYR B O 1
ATOM 1532 N N . PRO B 1 37 ? 6.086 -8.891 4.355 1 88.56 37 PRO B N 1
ATOM 1533 C CA . PRO B 1 37 ? 6.945 -10.062 4.211 1 88.56 37 PRO B CA 1
ATOM 1534 C C . PRO B 1 37 ? 6.523 -10.969 3.055 1 88.56 37 PRO B C 1
ATOM 1536 O O . PRO B 1 37 ? 5.328 -11.164 2.824 1 88.56 37 PRO B O 1
ATOM 1539 N N . CYS B 1 38 ? 7.492 -11.445 2.393 1 88.5 38 CYS B N 1
ATOM 1540 C CA . CYS B 1 38 ? 7.25 -12.266 1.215 1 88.5 38 CYS B CA 1
ATOM 1541 C C . CYS B 1 38 ? 6.641 -13.609 1.604 1 88.5 38 CYS B C 1
ATOM 1543 O O . CYS B 1 38 ? 7.18 -14.32 2.453 1 88.5 38 CYS B O 1
ATOM 1545 N N . PRO B 1 39 ? 5.586 -13.969 0.931 1 88.94 39 PRO B N 1
ATOM 1546 C CA . PRO B 1 39 ? 4.992 -15.273 1.219 1 88.94 39 PRO B CA 1
ATOM 1547 C C . PRO B 1 39 ? 5.758 -16.422 0.575 1 88.94 39 PRO B C 1
ATOM 1549 O O . PRO B 1 39 ? 6.375 -16.25 -0.479 1 88.94 39 PRO B O 1
ATOM 1552 N N . VAL B 1 40 ? 5.621 -17.547 1.186 1 86 40 VAL B N 1
ATOM 1553 C CA . VAL B 1 40 ? 6.238 -18.75 0.636 1 86 40 VAL B CA 1
ATOM 1554 C C . VAL B 1 40 ? 5.32 -19.375 -0.415 1 86 40 VAL B C 1
ATOM 1556 O O . VAL B 1 40 ? 5.789 -19.922 -1.415 1 86 40 VAL B O 1
ATOM 1559 N N . ARG B 1 41 ? 4.016 -19.188 -0.145 1 89.5 41 ARG B N 1
ATOM 1560 C CA . ARG B 1 41 ? 3.027 -19.766 -1.048 1 89.5 41 ARG B CA 1
ATOM 1561 C C . ARG B 1 41 ? 1.858 -18.812 -1.269 1 89.5 41 ARG B C 1
ATOM 1563 O O . ARG B 1 41 ? 1.551 -17.984 -0.404 1 89.5 41 ARG B O 1
ATOM 1570 N N . CYS B 1 42 ? 1.335 -18.969 -2.406 1 91.31 42 CYS B N 1
ATOM 1571 C CA . CYS B 1 42 ? 0.146 -18.219 -2.781 1 91.31 42 CYS B CA 1
ATOM 1572 C C . CYS B 1 42 ? -0.925 -19.125 -3.361 1 91.31 42 CYS B C 1
ATOM 1574 O O . CYS B 1 42 ? -0.633 -19.969 -4.211 1 91.31 42 CYS B O 1
ATOM 1576 N N . ILE B 1 43 ? -2.143 -19 -2.797 1 88.25 43 ILE B N 1
ATOM 1577 C CA . ILE B 1 43 ? -3.285 -19.75 -3.293 1 88.25 43 ILE B CA 1
ATOM 1578 C C . ILE B 1 43 ? -4.219 -18.828 -4.074 1 88.25 43 ILE B C 1
ATOM 1580 O O . ILE B 1 43 ? -4.562 -17.75 -3.605 1 88.25 43 ILE B O 1
ATOM 1584 N N . THR B 1 44 ? -4.492 -19.203 -5.301 1 88.94 44 THR B N 1
ATOM 1585 C CA . THR B 1 44 ? -5.371 -18.391 -6.133 1 88.94 44 THR B CA 1
ATOM 1586 C C . THR B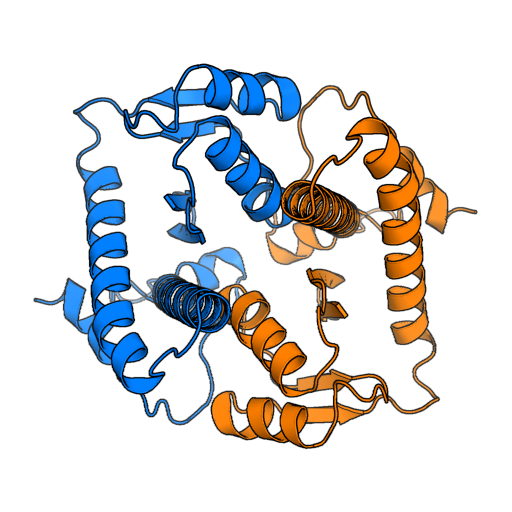 1 44 ? -6.656 -19.156 -6.465 1 88.94 44 THR B C 1
ATOM 1588 O O . THR B 1 44 ? -6.688 -20.375 -6.402 1 88.94 44 THR B O 1
ATOM 1591 N N . ASP B 1 45 ? -7.617 -18.391 -6.73 1 80.19 45 ASP B N 1
ATOM 1592 C CA . ASP B 1 45 ? -8.789 -19.031 -7.305 1 80.19 45 ASP B CA 1
ATOM 1593 C C . ASP B 1 45 ? -8.586 -19.328 -8.789 1 80.19 45 ASP B C 1
ATOM 1595 O O . ASP B 1 45 ? -7.531 -19.016 -9.352 1 80.19 45 ASP B O 1
ATOM 1599 N N . ASN B 1 46 ? -9.305 -20.016 -9.5 1 78.06 46 ASN B N 1
ATOM 1600 C CA . ASN B 1 46 ? -9.125 -20.406 -10.891 1 78.06 46 ASN B CA 1
ATOM 1601 C C . ASN B 1 46 ? -9.562 -19.297 -11.852 1 78.06 46 ASN B C 1
ATOM 1603 O O . ASN B 1 46 ? -10.133 -19.578 -12.906 1 78.06 46 ASN B O 1
ATOM 1607 N N . GLY B 1 47 ? -9.188 -18.062 -11.469 1 83.94 47 GLY B N 1
ATOM 1608 C CA . GLY B 1 47 ? -9.469 -16.953 -12.375 1 83.94 47 GLY B CA 1
ATOM 1609 C C . GLY B 1 47 ? -8.477 -16.859 -13.516 1 83.94 47 GLY B C 1
ATOM 1610 O O . GLY B 1 47 ? -7.297 -17.172 -13.344 1 83.94 47 GLY B O 1
ATOM 1611 N N . PRO B 1 48 ? -8.922 -16.422 -14.578 1 88.19 48 PRO B N 1
ATOM 1612 C CA . PRO B 1 48 ? -8.039 -16.328 -15.742 1 88.19 48 PRO B CA 1
ATOM 1613 C C . PRO B 1 48 ? -6.836 -15.422 -15.5 1 88.19 48 PRO B C 1
ATOM 1615 O O . PRO B 1 48 ? -5.789 -15.594 -16.125 1 88.19 48 PRO B O 1
ATOM 1618 N N . GLU B 1 49 ? -6.926 -14.469 -14.617 1 92.62 49 GLU B N 1
ATOM 1619 C CA . GLU B 1 49 ? -5.844 -13.539 -14.312 1 92.62 49 GLU B CA 1
ATOM 1620 C C . GLU B 1 49 ? -4.723 -14.234 -13.539 1 92.62 49 GLU B C 1
ATOM 1622 O O . GLU B 1 49 ? -3.633 -13.68 -13.383 1 92.62 49 GLU B O 1
ATOM 1627 N N . PHE B 1 50 ? -4.984 -15.414 -13.148 1 93.19 50 PHE B N 1
ATOM 1628 C CA . PHE B 1 50 ? -3.969 -16.156 -12.406 1 93.19 50 PHE B CA 1
ATOM 1629 C C . PHE B 1 50 ? -3.445 -17.328 -13.219 1 93.19 50 PHE B C 1
ATOM 1631 O O . PHE B 1 50 ? -3.113 -18.375 -12.656 1 93.19 50 PHE B O 1
ATOM 1638 N N . GLY B 1 51 ? -3.375 -17.188 -14.469 1 90.88 51 GLY B N 1
ATOM 1639 C CA . GLY B 1 51 ? -2.93 -18.219 -15.391 1 90.88 51 GLY B CA 1
ATOM 1640 C C . GLY B 1 51 ? -1.427 -18.422 -15.383 1 90.88 51 GLY B C 1
ATOM 1641 O O . GLY B 1 51 ? -0.753 -18.062 -14.414 1 90.88 51 GLY B O 1
ATOM 1642 N N . HIS B 1 52 ? -0.969 -19.078 -16.406 1 91.81 52 HIS B N 1
ATOM 1643 C CA . HIS B 1 52 ? 0.41 -19.531 -16.516 1 91.81 52 HIS B CA 1
ATOM 1644 C C . HIS B 1 52 ? 1.394 -18.375 -16.344 1 91.81 52 HIS B C 1
ATOM 1646 O O . HIS B 1 52 ? 2.393 -18.516 -15.633 1 91.81 52 HIS B O 1
ATOM 1652 N N . GLU B 1 53 ? 1.144 -17.281 -16.938 1 94.56 53 GLU B N 1
ATOM 1653 C CA . GLU B 1 53 ? 2.061 -16.141 -16.875 1 94.56 53 GLU B CA 1
ATOM 1654 C C . GLU B 1 53 ? 2.191 -15.617 -15.445 1 94.56 53 GLU B C 1
ATOM 1656 O O . GLU B 1 53 ? 3.281 -15.234 -15.016 1 94.56 53 GLU B O 1
ATOM 1661 N N . PHE B 1 54 ? 1.115 -15.547 -14.805 1 95.94 54 PHE B N 1
ATOM 1662 C CA . PHE B 1 54 ? 1.1 -15.125 -13.406 1 95.94 54 PHE B CA 1
ATOM 1663 C C . PHE B 1 54 ? 1.941 -16.062 -12.555 1 95.94 54 PHE B C 1
ATOM 1665 O O . PHE B 1 54 ? 2.811 -15.617 -11.805 1 95.94 54 PHE B O 1
ATOM 1672 N N . ARG B 1 55 ? 1.71 -17.281 -12.711 1 93.62 55 ARG B N 1
ATOM 1673 C CA . ARG B 1 55 ? 2.402 -18.297 -11.938 1 93.62 55 ARG B CA 1
ATOM 1674 C C . ARG B 1 55 ? 3.9 -18.281 -12.219 1 93.62 55 ARG B C 1
ATOM 1676 O O . ARG B 1 55 ? 4.711 -18.312 -11.289 1 93.62 55 ARG B O 1
ATOM 1683 N N . ASP B 1 56 ? 4.191 -18.234 -13.422 1 94.31 56 ASP B N 1
ATOM 1684 C CA . ASP B 1 56 ? 5.59 -18.234 -13.828 1 94.31 56 ASP B CA 1
ATOM 1685 C C . ASP B 1 56 ? 6.328 -17.031 -13.258 1 94.31 56 ASP B C 1
ATOM 1687 O O . ASP B 1 56 ? 7.441 -17.156 -12.75 1 94.31 56 ASP B O 1
ATOM 1691 N N . ARG B 1 57 ? 5.727 -15.922 -13.273 1 92.56 57 ARG B N 1
ATOM 1692 C CA . ARG B 1 57 ? 6.328 -14.68 -12.797 1 92.56 57 ARG B CA 1
ATOM 1693 C C . ARG B 1 57 ? 6.57 -14.727 -11.297 1 92.56 57 ARG B C 1
ATOM 1695 O O . ARG B 1 57 ? 7.645 -14.344 -10.82 1 92.56 57 ARG B O 1
ATOM 1702 N N . LEU B 1 58 ? 5.633 -15.156 -10.594 1 93 58 LEU B N 1
ATOM 1703 C CA . LEU B 1 58 ? 5.773 -15.211 -9.141 1 93 58 LEU B CA 1
ATOM 1704 C C . LEU B 1 58 ? 6.809 -16.25 -8.734 1 93 58 LEU B C 1
ATOM 1706 O O . LEU B 1 58 ? 7.625 -16.016 -7.844 1 93 58 LEU B O 1
ATOM 1710 N N . GLU B 1 59 ? 6.789 -17.375 -9.406 1 91.19 59 GLU B N 1
ATOM 1711 C CA . GLU B 1 59 ? 7.707 -18.453 -9.039 1 91.19 59 GLU B CA 1
ATOM 1712 C C . GLU B 1 59 ? 9.141 -18.109 -9.445 1 91.19 59 GLU B C 1
ATOM 1714 O O . GLU B 1 59 ? 10.07 -18.297 -8.656 1 91.19 59 GLU B O 1
ATOM 1719 N N . LYS B 1 60 ? 9.312 -17.609 -10.617 1 88.56 60 LYS B N 1
ATOM 1720 C CA . LYS B 1 60 ? 10.648 -17.375 -11.141 1 88.56 60 LYS B CA 1
ATOM 1721 C C . LYS B 1 60 ? 11.266 -16.125 -10.516 1 88.56 60 LYS B C 1
ATOM 1723 O O . LYS B 1 60 ? 12.445 -16.125 -10.156 1 88.56 60 LYS B O 1
ATOM 1728 N N . ASN B 1 61 ? 10.484 -15.078 -10.352 1 83.31 61 ASN B N 1
ATOM 1729 C CA . ASN B 1 61 ? 11.016 -13.789 -9.906 1 83.31 61 ASN B CA 1
ATOM 1730 C C . ASN B 1 61 ? 11.078 -13.703 -8.383 1 83.31 61 ASN B C 1
ATOM 1732 O O . ASN B 1 61 ? 11.938 -13.016 -7.832 1 83.31 61 ASN B O 1
ATOM 1736 N N . LEU B 1 62 ? 10.094 -14.422 -7.789 1 87 62 LEU B N 1
ATOM 1737 C CA . LEU B 1 62 ? 9.961 -14.18 -6.355 1 87 62 LEU B CA 1
ATOM 1738 C C . LEU B 1 62 ? 10.133 -15.477 -5.57 1 87 62 LEU B C 1
ATOM 1740 O O . LEU B 1 62 ? 10.234 -15.461 -4.34 1 87 62 LEU B O 1
ATOM 1744 N N . GLY B 1 63 ? 10.133 -16.562 -6.273 1 88.38 63 GLY B N 1
ATOM 1745 C CA . GLY B 1 63 ? 10.25 -17.844 -5.598 1 88.38 63 GLY B CA 1
ATOM 1746 C C . GLY B 1 63 ? 8.992 -18.25 -4.855 1 88.38 63 GLY B C 1
ATOM 1747 O O . GLY B 1 63 ? 9.039 -19.062 -3.936 1 88.38 63 GLY B O 1
ATOM 1748 N N . ILE B 1 64 ? 7.918 -17.656 -5.188 1 90.62 64 ILE B N 1
ATOM 1749 C CA . ILE B 1 64 ? 6.648 -17.953 -4.531 1 90.62 64 ILE B CA 1
ATOM 1750 C C . ILE B 1 64 ? 5.969 -19.125 -5.227 1 90.62 64 ILE B C 1
ATOM 1752 O O . ILE B 1 64 ? 5.777 -19.109 -6.445 1 90.62 64 ILE B O 1
ATOM 1756 N N . LYS B 1 65 ? 5.613 -20.172 -4.5 1 90.44 65 LYS B N 1
ATOM 1757 C CA . LYS B 1 65 ? 4.855 -21.281 -5.059 1 90.44 65 LYS B CA 1
ATOM 1758 C C . LYS B 1 65 ? 3.375 -20.922 -5.184 1 90.44 65 LYS B C 1
ATOM 1760 O O . LYS B 1 65 ? 2.74 -20.531 -4.203 1 90.44 65 LYS B O 1
ATOM 1765 N N . VAL B 1 66 ? 2.883 -21.062 -6.422 1 91.56 66 VAL B N 1
ATOM 1766 C CA . VAL B 1 66 ? 1.487 -20.719 -6.656 1 91.56 66 VAL B CA 1
ATOM 1767 C C . VAL B 1 66 ? 0.655 -21.984 -6.832 1 91.56 66 VAL B C 1
ATOM 1769 O O . VAL B 1 66 ? 1.01 -22.859 -7.625 1 91.56 66 VAL B O 1
ATOM 1772 N N . ARG B 1 67 ? -0.421 -22.062 -6.039 1 87.19 67 ARG B N 1
ATOM 1773 C CA . ARG B 1 67 ? -1.347 -23.172 -6.145 1 87.19 67 ARG B CA 1
ATOM 1774 C C . ARG B 1 67 ? -2.777 -22.688 -6.348 1 87.19 67 ARG B C 1
ATOM 1776 O O . ARG B 1 67 ? -3.141 -21.609 -5.891 1 87.19 67 ARG B O 1
ATOM 1783 N N . SER B 1 68 ? -3.51 -23.453 -7.07 1 84.44 68 SER B N 1
ATOM 1784 C CA . SER B 1 68 ? -4.922 -23.125 -7.246 1 84.44 68 SER B CA 1
ATOM 1785 C C . SER B 1 68 ? -5.77 -23.719 -6.129 1 84.44 68 SER B C 1
ATOM 1787 O O . SER B 1 68 ? -5.465 -24.797 -5.613 1 84.44 68 SER B O 1
ATOM 1789 N N . SER B 1 69 ? -6.648 -22.812 -5.625 1 74.62 69 SER B N 1
ATOM 1790 C CA . SER B 1 69 ? -7.566 -23.344 -4.617 1 74.62 69 SER B CA 1
ATOM 1791 C C . SER B 1 69 ? -8.469 -24.422 -5.199 1 74.62 69 SER B C 1
ATOM 1793 O O . SER B 1 69 ? -8.812 -24.391 -6.383 1 74.62 69 SER B O 1
ATOM 1795 N N . THR B 1 70 ? -8.461 -25.531 -4.578 1 60.91 70 THR B N 1
ATOM 1796 C CA . THR B 1 70 ? -9.43 -26.547 -4.98 1 60.91 70 THR B CA 1
ATOM 1797 C C . THR B 1 70 ? -10.852 -26.094 -4.656 1 60.91 70 THR B C 1
ATOM 1799 O O . THR B 1 70 ? -11.055 -25.25 -3.785 1 60.91 70 THR B O 1
ATOM 1802 N N . ALA B 1 71 ? -11.867 -26.375 -5.637 1 55.09 71 ALA B N 1
ATOM 1803 C CA . ALA B 1 71 ? -13.289 -26.188 -5.359 1 55.09 71 ALA B CA 1
ATOM 1804 C C . ALA B 1 71 ? -13.57 -26.25 -3.861 1 55.09 71 ALA B C 1
ATOM 1806 O O . ALA B 1 71 ? -14.562 -25.688 -3.383 1 55.09 71 ALA B O 1
ATOM 1807 N N . ARG B 1 72 ? -12.695 -26.828 -3.199 1 48.44 72 ARG B N 1
ATOM 1808 C CA . ARG B 1 72 ? -13.109 -27.266 -1.868 1 48.44 72 ARG B CA 1
ATOM 1809 C C . ARG B 1 72 ? -12.672 -26.266 -0.806 1 48.44 72 ARG B C 1
ATOM 1811 O O . ARG B 1 72 ? -12.719 -26.562 0.39 1 48.44 72 ARG B O 1
ATOM 1818 N N . ASN B 1 73 ? -12.031 -25.047 -1.192 1 56.53 73 ASN B N 1
ATOM 1819 C CA . ASN B 1 73 ? -11.805 -24.203 -0.02 1 56.53 73 ASN B CA 1
ATOM 1820 C C . ASN B 1 73 ? -12.844 -23.094 0.085 1 56.53 73 ASN B C 1
ATOM 1822 O O . ASN B 1 73 ? -12.547 -21.922 -0.201 1 56.53 73 ASN B O 1
ATOM 1826 N N . PRO B 1 74 ? -14.141 -23.484 0.413 1 59 74 PRO B N 1
ATOM 1827 C CA . PRO B 1 74 ? -15.312 -22.609 0.519 1 59 74 PRO B CA 1
ATOM 1828 C C . PRO B 1 74 ? -15.086 -21.422 1.448 1 59 74 PRO B C 1
ATOM 1830 O O . PRO B 1 74 ? -15.602 -20.328 1.199 1 59 74 PRO B O 1
ATOM 1833 N N . GLN B 1 75 ? -14.211 -21.625 2.393 1 59 75 GLN B N 1
ATOM 1834 C CA . GLN B 1 75 ? -14.086 -20.594 3.41 1 59 75 GLN B CA 1
ATOM 1835 C C . GLN B 1 75 ? -13.305 -19.391 2.875 1 59 75 GLN B C 1
ATOM 1837 O O . GLN B 1 75 ? -13.68 -18.25 3.109 1 59 75 GLN B O 1
ATOM 1842 N N . GLY B 1 76 ? -12.227 -19.609 2.146 1 59.56 76 GLY B N 1
ATOM 1843 C CA . GLY B 1 76 ? -11.453 -18.531 1.565 1 59.56 76 GLY B CA 1
ATOM 1844 C C . GLY B 1 76 ? -12.227 -17.719 0.538 1 59.56 76 GLY B C 1
ATOM 1845 O O . GLY B 1 76 ? -12.18 -16.484 0.54 1 59.56 76 GLY B O 1
ATOM 1846 N N . ASN B 1 77 ? -12.992 -18.406 -0.206 1 64.94 77 ASN B N 1
ATOM 1847 C CA . ASN B 1 77 ? -13.797 -17.75 -1.232 1 64.94 77 ASN B CA 1
ATOM 1848 C C . ASN B 1 77 ? -14.906 -16.906 -0.617 1 64.94 77 ASN B C 1
ATOM 1850 O O . ASN B 1 77 ? -15.227 -15.828 -1.129 1 64.94 77 ASN B O 1
ATOM 1854 N N . SER B 1 78 ? -15.32 -17.453 0.434 1 67.38 78 SER B N 1
ATOM 1855 C CA . SER B 1 78 ? -16.391 -16.719 1.096 1 67.38 78 SER B CA 1
ATOM 1856 C C . SER B 1 78 ? -15.914 -15.391 1.641 1 67.38 78 SER B C 1
ATOM 1858 O O . SER B 1 78 ? -16.609 -14.375 1.536 1 67.38 78 SER B O 1
ATOM 1860 N N . ILE B 1 79 ? -14.688 -15.391 2.201 1 68.75 79 ILE B N 1
ATOM 1861 C CA . ILE B 1 79 ? -14.141 -14.164 2.764 1 68.75 79 ILE B CA 1
ATOM 1862 C C . ILE B 1 79 ? -13.93 -13.133 1.653 1 68.75 79 ILE B C 1
ATOM 1864 O O . ILE B 1 79 ? -14.289 -11.961 1.806 1 68.75 79 ILE B O 1
ATOM 1868 N N . VAL B 1 80 ? -13.453 -13.602 0.549 1 74.25 80 VAL B N 1
ATOM 1869 C CA . VAL B 1 80 ? -13.203 -12.711 -0.578 1 74.25 80 VAL B CA 1
ATOM 1870 C C . VAL B 1 80 ? -14.523 -12.156 -1.105 1 74.25 80 VAL B C 1
ATOM 1872 O O . VAL B 1 80 ? -14.625 -10.961 -1.417 1 74.25 80 VAL B O 1
ATOM 1875 N N . GLU B 1 81 ? -15.523 -13.039 -1.15 1 74.62 81 GLU B N 1
ATOM 1876 C CA . GLU B 1 81 ? -16.828 -12.617 -1.624 1 74.62 81 GLU B CA 1
ATOM 1877 C C . GLU B 1 81 ? -17.422 -11.547 -0.712 1 74.62 81 GLU B C 1
ATOM 1879 O O . GLU B 1 81 ? -17.984 -10.555 -1.19 1 74.62 81 GLU B O 1
ATOM 1884 N N . ARG B 1 82 ? -17.281 -11.695 0.55 1 73.38 82 ARG B N 1
ATOM 1885 C CA . ARG B 1 82 ? -17.797 -10.711 1.502 1 73.38 82 ARG B CA 1
ATOM 1886 C C . ARG B 1 82 ? -17.062 -9.383 1.367 1 73.38 82 ARG B C 1
ATOM 1888 O O . ARG B 1 82 ? -17.688 -8.32 1.418 1 73.38 82 ARG B O 1
ATOM 1895 N N . ILE B 1 83 ? -15.789 -9.5 1.153 1 75.31 83 ILE B N 1
ATOM 1896 C CA . ILE B 1 83 ? -14.984 -8.289 0.999 1 75.31 83 ILE B CA 1
ATOM 1897 C C . ILE B 1 83 ? -15.406 -7.551 -0.273 1 75.31 83 ILE B C 1
ATOM 1899 O O . ILE B 1 83 ? -15.586 -6.332 -0.262 1 75.31 83 ILE B O 1
ATOM 1903 N N . HIS B 1 84 ? -15.57 -8.281 -1.298 1 79.19 84 HIS B N 1
ATOM 1904 C CA . HIS B 1 84 ? -15.953 -7.664 -2.562 1 79.19 84 HIS B CA 1
ATOM 1905 C C . HIS B 1 84 ? -17.344 -7.039 -2.475 1 79.19 84 HIS B C 1
ATOM 1907 O O . HIS B 1 84 ? -17.594 -5.98 -3.062 1 79.19 84 HIS B O 1
ATOM 1913 N N . GLN B 1 85 ? -18.203 -7.637 -1.711 1 79.5 85 GLN B N 1
ATOM 1914 C CA . GLN B 1 85 ? -19.516 -7.047 -1.473 1 79.5 85 GLN B CA 1
ATOM 1915 C C . GLN B 1 85 ? -19.391 -5.734 -0.708 1 79.5 85 GLN B C 1
ATOM 1917 O O . GLN B 1 85 ? -20.062 -4.754 -1.041 1 79.5 85 GLN B O 1
ATOM 1922 N N . SER B 1 86 ? -18.578 -5.758 0.294 1 76.38 86 SER B N 1
ATOM 1923 C CA . SER B 1 86 ? -18.344 -4.547 1.077 1 76.38 86 SER B CA 1
ATOM 1924 C C . SER B 1 86 ? -17.781 -3.426 0.21 1 76.38 86 SER B C 1
ATOM 1926 O O . SER B 1 86 ? -18.203 -2.273 0.328 1 76.38 86 SER B O 1
ATOM 1928 N N . VAL B 1 87 ? -16.859 -3.732 -0.625 1 80.62 87 VAL B N 1
ATOM 1929 C CA . VAL B 1 87 ? -16.297 -2.756 -1.546 1 80.62 87 VAL B CA 1
ATOM 1930 C C . VAL B 1 87 ? -17.391 -2.201 -2.455 1 80.62 87 VAL B C 1
ATOM 1932 O O . VAL B 1 87 ? -17.453 -0.994 -2.697 1 80.62 87 VAL B O 1
ATOM 1935 N N . GLY B 1 88 ? -18.234 -3.1 -2.908 1 81.5 88 GLY B N 1
ATOM 1936 C CA . GLY B 1 88 ? -19.344 -2.666 -3.73 1 81.5 88 GLY B CA 1
ATOM 1937 C C . GLY B 1 88 ? -20.25 -1.668 -3.031 1 81.5 88 GLY B C 1
ATOM 1938 O O . GLY B 1 88 ? -20.672 -0.679 -3.633 1 81.5 88 GLY B O 1
ATOM 1939 N N . LEU B 1 89 ? -20.531 -1.936 -1.85 1 80.88 89 LEU B N 1
ATOM 1940 C CA . LEU B 1 89 ? -21.375 -1.052 -1.059 1 80.88 89 LEU B CA 1
ATOM 1941 C C . LEU B 1 89 ? -20.719 0.309 -0.867 1 80.88 89 LEU B C 1
ATOM 1943 O O . LEU B 1 89 ? -21.359 1.347 -1.039 1 80.88 89 LEU B O 1
ATOM 1947 N N . ILE B 1 90 ? -19.453 0.283 -0.54 1 79.25 90 ILE B N 1
ATOM 1948 C CA . ILE B 1 90 ? -18.719 1.522 -0.33 1 79.25 90 ILE B CA 1
ATOM 1949 C C . ILE B 1 90 ? -18.703 2.34 -1.62 1 79.25 90 ILE B C 1
ATOM 1951 O O . ILE B 1 90 ? -18.906 3.557 -1.594 1 79.25 90 ILE B O 1
ATOM 1955 N N . LEU B 1 91 ? -18.531 1.688 -2.703 1 80.38 91 LEU B N 1
ATOM 1956 C CA . LEU B 1 91 ? -18.5 2.361 -3.996 1 80.38 91 LEU B CA 1
ATOM 1957 C C . LEU B 1 91 ? -19.844 3.002 -4.309 1 80.38 91 LEU B C 1
ATOM 1959 O O . LEU B 1 91 ? -19.906 4.121 -4.828 1 80.38 91 LEU B O 1
ATOM 1963 N N . ARG B 1 92 ? -20.859 2.26 -3.953 1 81.94 92 ARG B N 1
ATOM 1964 C CA . ARG B 1 92 ? -22.203 2.758 -4.227 1 81.94 92 ARG B CA 1
ATOM 1965 C C . ARG B 1 92 ? -22.5 4.012 -3.414 1 81.94 92 ARG B C 1
ATOM 1967 O O . ARG B 1 92 ? -23.219 4.898 -3.869 1 81.94 92 ARG B O 1
ATOM 1974 N N . VAL B 1 93 ? -21.938 4.09 -2.295 1 77.62 93 VAL B N 1
ATOM 1975 C CA . VAL B 1 93 ? -22.203 5.203 -1.395 1 77.62 93 VAL B CA 1
ATOM 1976 C C . VAL B 1 93 ? -21.312 6.387 -1.747 1 77.62 93 VAL B C 1
ATOM 1978 O O . VAL B 1 93 ? -21.766 7.531 -1.782 1 77.62 93 VAL B O 1
ATOM 1981 N N . ILE B 1 94 ? -20.062 6.117 -2.018 1 76.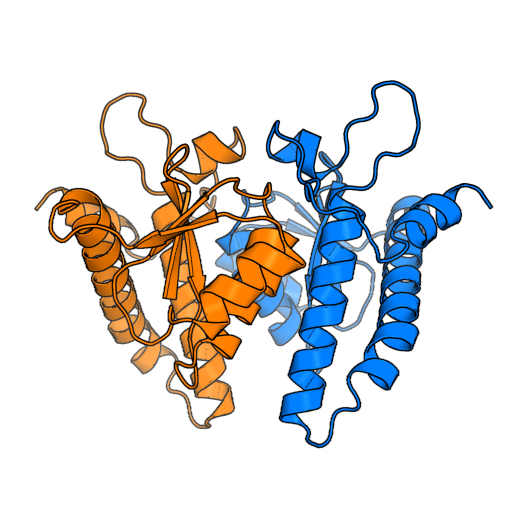69 94 ILE B N 1
ATOM 1982 C CA . ILE B 1 94 ? -19.062 7.168 -2.166 1 76.69 94 ILE B CA 1
ATOM 1983 C C . ILE B 1 94 ? -19.188 7.797 -3.553 1 76.69 94 ILE B C 1
ATOM 1985 O O . ILE B 1 94 ? -18.969 9 -3.715 1 76.69 94 ILE B O 1
ATOM 1989 N N . THR B 1 95 ? -19.484 7.062 -4.586 1 79.25 95 THR B N 1
ATOM 1990 C CA . THR B 1 95 ? -19.469 7.516 -5.973 1 79.25 95 THR B CA 1
ATOM 1991 C C . THR B 1 95 ? -20.422 8.68 -6.18 1 79.25 95 THR B C 1
ATOM 1993 O O . THR B 1 95 ? -20.047 9.719 -6.723 1 79.25 95 THR B O 1
ATOM 1996 N N . PRO B 1 96 ? -21.672 8.492 -5.727 1 77 96 PRO B N 1
ATOM 1997 C CA . PRO B 1 96 ? -22.578 9.633 -5.93 1 77 96 PRO B CA 1
ATOM 1998 C C . PRO B 1 96 ? -22.125 10.883 -5.18 1 77 96 PRO B C 1
ATOM 2000 O O . PRO B 1 96 ? -22.281 12 -5.684 1 77 96 PRO B O 1
ATOM 2003 N N . GLU B 1 97 ? -21.547 10.703 -4.102 1 77.94 97 GLU B N 1
ATOM 2004 C CA . GLU B 1 97 ? -21.125 11.82 -3.273 1 77.94 97 GLU B CA 1
ATOM 2005 C C . GLU B 1 97 ? -19.969 12.586 -3.934 1 77.94 97 GLU B C 1
ATOM 2007 O O . GLU B 1 97 ? -19.922 13.812 -3.869 1 77.94 97 GLU B O 1
ATOM 2012 N N . GLU B 1 98 ? -19.125 11.859 -4.602 1 79.56 98 GLU B N 1
ATOM 2013 C CA . GLU B 1 98 ? -17.938 12.477 -5.191 1 79.56 98 GLU B CA 1
ATOM 2014 C C . GLU B 1 98 ? -18.219 12.938 -6.621 1 79.56 98 GLU B C 1
ATOM 2016 O O . GLU B 1 98 ? -17.453 13.734 -7.176 1 79.56 98 GLU B O 1
ATOM 2021 N N . ASN B 1 99 ? -19.234 12.508 -7.273 1 82.38 99 ASN B N 1
ATOM 2022 C CA . ASN B 1 99 ? -19.703 12.898 -8.602 1 82.38 99 ASN B CA 1
ATOM 2023 C C . ASN B 1 99 ? -18.547 13.055 -9.578 1 82.38 99 ASN B C 1
ATOM 2025 O O . ASN B 1 99 ? -18.297 14.141 -10.094 1 82.38 99 ASN B O 1
ATOM 2029 N N . PRO B 1 100 ? -17.891 12.008 -9.922 1 84 100 PRO B N 1
ATOM 2030 C CA . PRO B 1 100 ? -16.75 12.125 -10.836 1 84 100 PRO B CA 1
ATOM 2031 C C . PRO B 1 100 ? -17.141 12.656 -12.211 1 84 100 PRO B C 1
ATOM 2033 O O . PRO B 1 100 ? -18.172 12.258 -12.758 1 84 100 PRO B O 1
ATOM 2036 N N . ARG B 1 101 ? -16.297 13.609 -12.727 1 86.94 101 ARG B N 1
ATOM 2037 C CA . ARG B 1 101 ? -16.625 14.289 -13.977 1 86.94 101 ARG B CA 1
ATOM 2038 C C . ARG B 1 101 ? -15.664 13.891 -15.086 1 86.94 101 ARG B C 1
ATOM 2040 O O . ARG B 1 101 ? -15.836 14.289 -16.234 1 86.94 101 ARG B O 1
ATOM 2047 N N . SER B 1 102 ? -14.664 13.219 -14.766 1 87.25 102 SER B N 1
ATOM 2048 C CA . SER B 1 102 ? -13.664 12.758 -15.727 1 87.25 102 SER B CA 1
ATOM 2049 C C . SER B 1 102 ? -13.188 11.344 -15.398 1 87.25 102 SER B C 1
ATOM 2051 O O . SER B 1 102 ? -13.484 10.82 -14.328 1 87.25 102 SER B O 1
ATOM 2053 N N . PHE B 1 103 ? -12.57 10.789 -16.328 1 83.5 103 PHE B N 1
ATOM 2054 C CA . PHE B 1 103 ? -12 9.461 -16.125 1 83.5 103 PHE B CA 1
ATOM 2055 C C . PHE B 1 103 ? -11.008 9.461 -14.969 1 83.5 103 PHE B C 1
ATOM 2057 O O . PHE B 1 103 ? -11 8.539 -14.156 1 83.5 103 PHE B O 1
ATOM 2064 N N . GLU B 1 104 ? -10.219 10.492 -14.852 1 81.31 104 GLU B N 1
ATOM 2065 C CA . GLU B 1 104 ? -9.25 10.633 -13.766 1 81.31 104 GLU B CA 1
ATOM 2066 C C . GLU B 1 104 ? -9.953 10.773 -12.422 1 81.31 104 GLU B C 1
ATOM 2068 O O . GLU B 1 104 ? -9.508 10.195 -11.422 1 81.31 104 GLU B O 1
ATOM 2073 N N . ASP B 1 105 ? -11.047 11.445 -12.43 1 85.31 105 ASP B N 1
ATOM 2074 C CA . ASP B 1 105 ? -11.852 11.57 -11.219 1 85.31 105 ASP B CA 1
ATOM 2075 C C . ASP B 1 105 ? -12.414 10.211 -10.789 1 85.31 105 ASP B C 1
ATOM 2077 O O . ASP B 1 105 ? -12.438 9.891 -9.602 1 85.31 105 ASP B O 1
ATOM 2081 N N . GLY B 1 106 ? -12.789 9.562 -11.82 1 85.38 106 GLY B N 1
ATOM 2082 C CA . GLY B 1 106 ? -13.305 8.227 -11.547 1 85.38 106 GLY B CA 1
ATOM 2083 C C . GLY B 1 106 ? -12.273 7.309 -10.914 1 85.38 106 GLY B C 1
ATOM 2084 O O . GLY B 1 106 ? -12.578 6.602 -9.953 1 85.38 106 GLY B O 1
ATOM 2085 N N . LYS B 1 107 ? -11.109 7.379 -11.414 1 83.94 107 LYS B N 1
ATOM 2086 C CA . LYS B 1 107 ? -10.031 6.559 -10.867 1 83.94 107 LYS B CA 1
ATOM 2087 C C . LYS B 1 107 ? -9.727 6.934 -9.422 1 83.94 107 LYS B C 1
ATOM 2089 O O . LYS B 1 107 ? -9.469 6.062 -8.594 1 83.94 107 LYS B O 1
ATOM 2094 N N . ARG B 1 108 ? -9.766 8.164 -9.203 1 86.06 108 ARG B N 1
ATOM 2095 C CA . ARG B 1 108 ? -9.523 8.656 -7.855 1 86.06 108 ARG B CA 1
ATOM 2096 C C . ARG B 1 108 ? -10.594 8.156 -6.887 1 86.06 108 ARG B C 1
ATOM 2098 O O . ARG B 1 108 ? -10.273 7.738 -5.77 1 86.06 108 ARG B O 1
ATOM 2105 N N . VAL B 1 109 ? -11.805 8.203 -7.316 1 86 109 VAL B N 1
ATOM 2106 C CA . VAL B 1 109 ? -12.922 7.773 -6.484 1 86 109 VAL B CA 1
ATOM 2107 C C . VAL B 1 109 ? -12.797 6.277 -6.191 1 86 109 VAL B C 1
ATOM 2109 O O . VAL B 1 109 ? -12.984 5.848 -5.051 1 86 109 VAL B O 1
ATOM 2112 N N . ILE B 1 110 ? -12.453 5.562 -7.184 1 87.62 110 ILE B N 1
ATOM 2113 C CA . ILE B 1 110 ? -12.289 4.121 -7.016 1 87.62 110 ILE B CA 1
ATOM 2114 C C . ILE B 1 110 ? -11.172 3.838 -6.02 1 87.62 110 ILE B C 1
ATOM 2116 O O . ILE B 1 110 ? -11.32 2.998 -5.129 1 87.62 110 ILE B O 1
ATOM 2120 N N . ARG B 1 111 ? -10.094 4.551 -6.164 1 88.81 111 ARG B N 1
ATOM 2121 C CA . ARG B 1 111 ? -8.969 4.371 -5.258 1 88.81 111 ARG B CA 1
ATOM 2122 C C . ARG B 1 111 ? -9.367 4.672 -3.818 1 88.81 111 ARG B C 1
ATOM 2124 O O . ARG B 1 111 ? -9.008 3.93 -2.902 1 88.81 111 ARG B O 1
ATOM 2131 N N . ARG B 1 112 ? -10.055 5.672 -3.691 1 88 112 ARG B N 1
ATOM 2132 C CA . ARG B 1 112 ? -10.508 6.062 -2.359 1 88 112 ARG B CA 1
ATOM 2133 C C . ARG B 1 112 ? -11.438 5.012 -1.762 1 88 112 ARG B C 1
ATOM 2135 O O . ARG B 1 112 ? -11.312 4.664 -0.585 1 88 112 ARG B O 1
ATOM 2142 N N . CYS B 1 113 ? -12.32 4.539 -2.559 1 86.69 113 CYS B N 1
ATOM 2143 C CA . CYS B 1 113 ? -13.258 3.516 -2.102 1 86.69 113 CYS B CA 1
ATOM 2144 C C . CYS B 1 113 ? -12.516 2.254 -1.673 1 86.69 113 CYS B C 1
ATOM 2146 O O . CYS B 1 113 ? -12.82 1.68 -0.625 1 86.69 113 CYS B O 1
ATOM 2148 N N . LEU B 1 114 ? -11.625 1.886 -2.439 1 91.88 114 LEU B N 1
ATOM 2149 C CA . LEU B 1 114 ? -10.859 0.683 -2.127 1 91.88 114 LEU B CA 1
ATOM 2150 C C . LEU B 1 114 ? -10.031 0.88 -0.864 1 91.88 114 LEU B C 1
ATOM 2152 O O . LEU B 1 114 ? -9.945 -0.02 -0.025 1 91.88 114 LEU B O 1
ATOM 2156 N N . ALA B 1 115 ? -9.445 2.053 -0.739 1 91.44 115 ALA B N 1
ATOM 2157 C CA . ALA B 1 115 ? -8.656 2.371 0.447 1 91.44 115 ALA B CA 1
ATOM 2158 C C . ALA B 1 115 ? -9.523 2.338 1.706 1 91.44 115 ALA B C 1
ATOM 2160 O O . ALA B 1 115 ? -9.102 1.809 2.738 1 91.44 115 ALA B O 1
ATOM 2161 N N . THR B 1 116 ? -10.672 2.873 1.563 1 87.25 116 THR B N 1
ATOM 2162 C CA . THR B 1 116 ? -11.594 2.895 2.689 1 87.25 116 THR B CA 1
ATOM 2163 C C . THR B 1 116 ? -12.023 1.479 3.07 1 87.25 116 THR B C 1
ATOM 2165 O O . THR B 1 116 ? -12.047 1.131 4.254 1 87.25 116 THR B O 1
ATOM 2168 N N . ALA B 1 117 ? -12.352 0.724 2.104 1 86.38 117 ALA B N 1
ATOM 2169 C CA . ALA B 1 117 ? -12.734 -0.665 2.348 1 86.38 117 ALA B CA 1
ATOM 2170 C C . ALA B 1 117 ? -11.594 -1.44 3 1 86.38 117 ALA B C 1
ATOM 2172 O O . ALA B 1 117 ? -11.812 -2.217 3.93 1 86.38 117 ALA B O 1
ATOM 2173 N N . MET B 1 118 ? -10.438 -1.256 2.518 1 90.75 118 MET B N 1
ATOM 2174 C CA . MET B 1 118 ? -9.258 -1.932 3.061 1 90.75 118 MET B CA 1
ATOM 2175 C C . MET B 1 118 ? -9.047 -1.557 4.523 1 90.75 118 MET B C 1
ATOM 2177 O O . MET B 1 118 ? -8.82 -2.428 5.363 1 90.75 118 MET B O 1
ATOM 2181 N N . HIS B 1 119 ? -9.094 -0.284 4.754 1 89.06 119 HIS B N 1
ATOM 2182 C CA . HIS B 1 119 ? -8.938 0.188 6.125 1 89.06 119 HIS B CA 1
ATOM 2183 C C . HIS B 1 119 ? -9.977 -0.442 7.047 1 89.06 119 HIS B C 1
ATOM 2185 O O . HIS B 1 119 ? -9.648 -0.914 8.133 1 89.06 119 HIS B O 1
ATOM 2191 N N . ALA B 1 120 ? -11.156 -0.448 6.586 1 83.81 120 ALA B N 1
ATOM 2192 C CA . ALA B 1 120 ? -12.234 -1.01 7.391 1 83.81 120 ALA B CA 1
ATOM 2193 C C . ALA B 1 120 ? -11.992 -2.486 7.691 1 83.81 120 ALA B C 1
ATOM 2195 O O . ALA B 1 120 ? -12.164 -2.934 8.828 1 83.81 120 ALA B O 1
ATOM 2196 N N . CYS B 1 121 ? -11.602 -3.221 6.742 1 85.19 121 CYS B N 1
ATOM 2197 C CA . CYS B 1 121 ? -11.328 -4.645 6.91 1 85.19 121 CYS B CA 1
ATOM 2198 C C . CYS B 1 121 ? -10.18 -4.867 7.887 1 85.19 121 CYS B C 1
ATOM 2200 O O . CYS B 1 121 ? -10.211 -5.805 8.688 1 85.19 121 CYS B O 1
ATOM 2202 N N . ARG B 1 122 ? -9.211 -4.012 7.797 1 86.88 122 ARG B N 1
ATOM 2203 C CA . ARG B 1 122 ? -8.016 -4.168 8.625 1 86.88 122 ARG B CA 1
ATOM 2204 C C . ARG B 1 122 ? -8.305 -3.775 10.07 1 86.88 122 ARG B C 1
ATOM 2206 O O . ARG B 1 122 ? -7.578 -4.18 10.984 1 86.88 122 ARG B O 1
ATOM 2213 N N . CYS B 1 123 ? -9.359 -3 10.227 1 85.5 123 CYS B N 1
ATOM 2214 C CA . CYS B 1 123 ? -9.734 -2.564 11.562 1 85.5 123 CYS B CA 1
ATOM 2215 C C . CYS B 1 123 ? -10.797 -3.486 12.164 1 85.5 123 CYS B C 1
ATOM 2217 O O . CYS B 1 123 ? -11.039 -3.455 13.367 1 85.5 123 CYS B O 1
ATOM 2219 N N . ALA B 1 124 ? -11.367 -4.309 11.312 1 78.75 124 ALA B N 1
ATOM 2220 C CA . ALA B 1 124 ? -12.5 -5.117 11.758 1 78.75 124 ALA B CA 1
ATOM 2221 C C . ALA B 1 124 ? -12.039 -6.258 12.656 1 78.75 124 ALA B C 1
ATOM 2223 O O . ALA B 1 124 ? -11.008 -6.883 12.406 1 78.75 124 ALA B O 1
ATOM 2224 N N . SER B 1 125 ? -12.711 -6.32 13.859 1 75.25 125 SER B N 1
ATOM 2225 C CA . SER B 1 125 ? -12.492 -7.457 14.75 1 75.25 125 SER B CA 1
ATOM 2226 C C . SER B 1 125 ? -13.688 -8.406 14.727 1 75.25 125 SER B C 1
ATOM 2228 O O . SER B 1 125 ? -14.797 -8.008 14.383 1 75.25 125 SER B O 1
ATOM 2230 N N . SER B 1 126 ? -13.484 -9.719 14.602 1 61.97 126 SER B N 1
ATOM 2231 C CA . SER B 1 126 ? -14.539 -10.719 14.547 1 61.97 126 SER B CA 1
ATOM 2232 C C . SER B 1 126 ? -15.508 -10.57 15.711 1 61.97 126 SER B C 1
ATOM 2234 O O . SER B 1 126 ? -16.625 -11.086 15.672 1 61.97 126 SER B O 1
ATOM 2236 N N . GLY B 1 127 ? -15.352 -9.703 16.516 1 59.28 127 GLY B N 1
ATOM 2237 C CA . GLY B 1 127 ? -16.297 -9.5 17.594 1 59.28 127 GLY B CA 1
ATOM 2238 C C . GLY B 1 127 ? -16.031 -10.383 18.797 1 59.28 127 GLY B C 1
ATOM 2239 O O . GLY B 1 127 ? -16.594 -10.156 19.875 1 59.28 127 GLY B O 1
ATOM 2240 N N . ALA B 1 128 ? -15.383 -11.492 18.547 1 56.09 128 ALA B N 1
ATOM 2241 C CA . ALA B 1 128 ? -15.117 -12.312 19.734 1 56.09 128 ALA B CA 1
ATOM 2242 C C . ALA B 1 128 ? -14.203 -11.594 20.703 1 56.09 128 ALA B C 1
ATOM 2244 O O . ALA B 1 128 ? -13.398 -10.742 20.312 1 56.09 128 ALA B O 1
ATOM 2245 N N . ILE B 1 129 ? -14.562 -11.75 21.953 1 54.53 129 ILE B N 1
ATOM 2246 C CA . ILE B 1 129 ? -13.773 -11.117 23 1 54.53 129 ILE B CA 1
ATOM 2247 C C . ILE B 1 129 ? -12.289 -11.438 22.797 1 54.53 129 ILE B C 1
ATOM 2249 O O . ILE B 1 129 ? -11.914 -12.602 22.656 1 54.53 129 ILE B O 1
ATOM 2253 N N . GLY B 1 130 ? -11.461 -10.422 22.672 1 60 130 GLY B N 1
ATOM 2254 C CA . GLY B 1 130 ? -10.023 -10.602 22.547 1 60 130 GLY B CA 1
ATOM 2255 C C . GLY B 1 130 ? -9.547 -10.68 21.109 1 60 130 GLY B C 1
ATOM 2256 O O . GLY B 1 130 ? -8.344 -10.766 20.844 1 60 130 GLY B O 1
ATOM 2257 N N . ASP B 1 131 ? -10.555 -10.68 20.281 1 73.38 131 ASP B N 1
ATOM 2258 C CA . ASP B 1 131 ? -10.164 -10.836 18.891 1 73.38 131 ASP B CA 1
ATOM 2259 C C . ASP B 1 131 ? -9.531 -9.562 18.344 1 73.38 131 ASP B C 1
ATOM 2261 O O . ASP B 1 131 ? -10.102 -8.477 18.469 1 73.38 131 ASP B O 1
ATOM 2265 N N . LEU B 1 132 ? -8.352 -9.727 18 1 83.31 132 LEU B N 1
ATOM 2266 C CA . LEU B 1 132 ? -7.613 -8.617 17.422 1 83.31 132 LEU B CA 1
ATOM 2267 C C . LEU B 1 132 ? -7.934 -8.461 15.938 1 83.31 132 LEU B C 1
ATOM 2269 O O . LEU B 1 132 ? -8.18 -9.453 15.242 1 83.31 132 LEU B O 1
ATOM 2273 N N . SER B 1 133 ? -8.078 -7.273 15.578 1 85.75 133 SER B N 1
ATOM 2274 C CA . SER B 1 133 ? -8.242 -6.996 14.148 1 85.75 133 SER B CA 1
ATOM 2275 C C . SER B 1 133 ? -7.008 -7.426 13.367 1 85.75 133 SER B C 1
ATOM 2277 O O . SER B 1 133 ? -5.938 -7.629 13.938 1 85.75 133 SER B O 1
ATOM 2279 N N . PRO B 1 134 ? -7.195 -7.602 12.078 1 86.75 134 PRO B N 1
ATOM 2280 C CA . PRO B 1 134 ? -6.031 -7.922 11.242 1 86.75 134 PRO B CA 1
ATOM 2281 C C . PRO B 1 134 ? -4.895 -6.914 11.398 1 86.75 134 PRO B C 1
ATOM 2283 O O . PRO B 1 134 ? -3.729 -7.305 11.484 1 86.75 134 PRO B O 1
ATOM 2286 N N . GLY B 1 135 ? -5.23 -5.617 11.422 1 87.56 135 GLY B N 1
ATOM 2287 C CA . GLY B 1 135 ? -4.211 -4.605 11.648 1 87.56 135 GLY B CA 1
ATOM 2288 C C . GLY B 1 135 ? -3.51 -4.75 12.984 1 87.56 135 GLY B C 1
ATOM 2289 O O . GLY B 1 135 ? -2.285 -4.641 13.062 1 87.56 135 GLY B O 1
ATOM 2290 N N . ALA B 1 136 ? -4.285 -5.012 13.984 1 86.19 136 ALA B N 1
ATOM 2291 C CA . ALA B 1 136 ? -3.711 -5.176 15.32 1 86.19 136 ALA B CA 1
ATOM 2292 C C . ALA B 1 136 ? -2.799 -6.395 15.375 1 86.19 136 ALA B C 1
ATOM 2294 O O . ALA B 1 136 ? -1.751 -6.367 16.031 1 86.19 136 ALA B O 1
ATOM 2295 N N . LEU B 1 137 ? -3.217 -7.422 14.773 1 85.25 137 LEU B N 1
ATOM 2296 C CA . LEU B 1 137 ? -2.402 -8.633 14.719 1 85.25 137 LEU B CA 1
ATOM 2297 C C . LEU B 1 137 ? -1.109 -8.383 13.945 1 85.25 137 LEU B C 1
ATOM 2299 O O . LEU B 1 137 ? -0.046 -8.875 14.336 1 85.25 137 LEU B O 1
ATOM 2303 N N . ALA B 1 138 ? -1.202 -7.598 12.922 1 87.19 138 ALA B N 1
ATOM 2304 C CA . ALA B 1 138 ? -0.059 -7.395 12.039 1 87.19 138 ALA B CA 1
ATOM 2305 C C . ALA B 1 138 ? 0.926 -6.395 12.633 1 87.19 138 ALA B C 1
ATOM 2307 O O . ALA B 1 138 ? 2.143 -6.57 12.523 1 87.19 138 ALA B O 1
ATOM 2308 N N . PHE B 1 139 ? 0.427 -5.293 13.219 1 86.25 139 PHE B N 1
ATOM 2309 C CA . PHE B 1 139 ? 1.287 -4.184 13.617 1 86.25 139 PHE B CA 1
ATOM 2310 C C . PHE B 1 139 ? 1.413 -4.109 15.133 1 86.25 139 PHE B C 1
ATOM 2312 O O . PHE B 1 139 ? 2.174 -3.293 15.656 1 86.25 139 PHE B O 1
ATOM 2319 N N . ARG B 1 140 ? 0.699 -4.914 15.852 1 77.69 140 ARG B N 1
ATOM 2320 C CA . ARG B 1 140 ? 0.664 -4.898 17.312 1 77.69 140 ARG B CA 1
ATOM 2321 C C . ARG B 1 140 ? 0.218 -3.535 17.828 1 77.69 140 ARG B C 1
ATOM 2323 O O . ARG B 1 140 ? 0.755 -3.037 18.812 1 77.69 140 ARG B O 1
ATOM 2330 N N . ARG B 1 141 ? -0.445 -2.812 17.078 1 73.5 141 ARG B N 1
ATOM 2331 C CA . ARG B 1 141 ? -1.062 -1.521 17.359 1 73.5 141 ARG B CA 1
ATOM 2332 C C . ARG B 1 141 ? -2.393 -1.376 16.625 1 73.5 141 ARG B C 1
ATOM 2334 O O . ARG B 1 141 ? -2.541 -1.851 15.5 1 73.5 141 ARG B O 1
ATOM 2341 N N . ASP B 1 142 ? -3.369 -0.61 17.312 1 65.75 142 ASP B N 1
ATOM 2342 C CA . ASP B 1 142 ? -4.672 -0.406 16.688 1 65.75 142 ASP B CA 1
ATOM 2343 C C . ASP B 1 142 ? -4.578 0.574 15.523 1 65.75 142 ASP B C 1
ATOM 2345 O O . ASP B 1 142 ? -3.732 1.473 15.531 1 65.75 142 ASP B O 1
ATOM 2349 N N . MET B 1 143 ? -5.391 0.366 14.531 1 70.94 143 MET B N 1
ATOM 2350 C CA . MET B 1 143 ? -5.445 1.216 13.344 1 70.94 143 MET B CA 1
ATOM 2351 C C . MET B 1 143 ? -6.668 2.127 13.375 1 70.94 143 MET B C 1
ATOM 2353 O O . MET B 1 143 ? -6.996 2.768 12.375 1 70.94 143 MET B O 1
ATOM 2357 N N . LEU B 1 144 ? -7.242 2.293 14.539 1 64.06 144 LEU B N 1
ATOM 2358 C CA . LEU B 1 144 ? -8.484 3.057 14.633 1 64.06 144 LEU B CA 1
ATOM 2359 C C . LEU B 1 144 ? -8.203 4.555 14.547 1 64.06 144 LEU B C 1
ATOM 2361 O O . LEU B 1 144 ? -7.176 5.027 15.039 1 64.06 144 LEU B O 1
ATOM 2365 N N . LEU B 1 145 ? -9.047 5.27 13.75 1 57.06 145 LEU B N 1
ATOM 2366 C CA . LEU B 1 145 ? -8.977 6.727 13.672 1 57.06 145 LEU B CA 1
ATOM 2367 C C . LEU B 1 145 ? -9.633 7.363 14.891 1 57.06 145 LEU B C 1
ATOM 2369 O O . LEU B 1 145 ? -10.648 6.867 15.383 1 57.06 145 LEU B O 1
ATOM 2373 N N . ASP B 1 146 ? -8.883 8.273 15.633 1 50 146 ASP B N 1
ATOM 2374 C CA . ASP B 1 146 ? -9.469 8.984 16.766 1 50 146 ASP B CA 1
ATOM 2375 C C . ASP B 1 146 ? -10.312 10.164 16.281 1 50 146 ASP B C 1
ATOM 2377 O O . ASP B 1 146 ? -10.062 11.312 16.656 1 50 146 ASP B O 1
ATOM 2381 N N . ILE B 1 147 ? -11.047 10.133 15.312 1 48.25 147 ILE B N 1
ATOM 2382 C CA . ILE B 1 147 ? -11.969 11.18 14.898 1 48.25 147 ILE B CA 1
ATOM 2383 C C . ILE B 1 147 ? -13.391 10.805 15.305 1 48.25 147 ILE B C 1
ATOM 2385 O O . ILE B 1 147 ? -13.766 9.633 15.273 1 48.25 147 ILE B O 1
ATOM 2389 N N . PRO B 1 148 ? -13.953 11.719 16.109 1 39.22 148 PRO B N 1
ATOM 2390 C CA . PRO B 1 148 ? -15.375 11.438 16.312 1 39.22 148 PRO B CA 1
ATOM 2391 C C . PRO B 1 148 ? -16.047 10.867 15.07 1 39.22 148 PRO B C 1
ATOM 2393 O O . PRO B 1 148 ? -15.875 11.398 13.969 1 39.22 148 PRO B O 1
ATOM 2396 N N . MET B 1 149 ? -15.867 9.633 14.914 1 37.72 149 MET B N 1
ATOM 2397 C CA . MET B 1 149 ? -16.422 8.859 13.812 1 37.72 149 MET B CA 1
ATOM 2398 C C . MET B 1 149 ? -17.766 9.422 13.367 1 37.72 149 MET B C 1
ATOM 2400 O O . MET B 1 149 ? -18.766 9.281 14.062 1 37.72 149 MET B O 1
ATOM 2404 N N . GLN B 1 150 ? -17.891 10.461 12.938 1 32.44 150 GLN B N 1
ATOM 2405 C CA . GLN B 1 150 ? -19.25 10.547 12.406 1 32.44 150 GLN B CA 1
ATOM 2406 C C . GLN B 1 150 ? -19.594 9.305 11.586 1 32.44 150 GLN B C 1
ATOM 2408 O O . GLN B 1 150 ? -20.719 8.789 11.672 1 32.44 150 GLN B O 1
ATOM 2413 N N . THR B 1 151 ? -19.031 9.133 10.32 1 32.47 151 THR B N 1
ATOM 2414 C CA . THR B 1 151 ? -19.719 8.219 9.414 1 32.47 151 THR B CA 1
ATOM 2415 C C . THR B 1 151 ? -19.531 6.773 9.852 1 32.47 151 THR B C 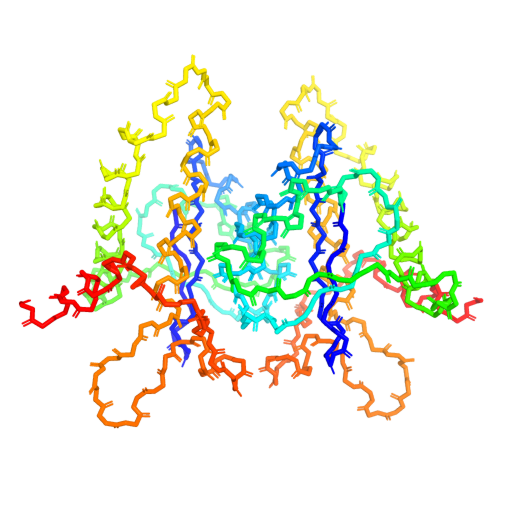1
ATOM 2417 O O . THR B 1 151 ? -18.578 6.453 10.562 1 32.47 151 THR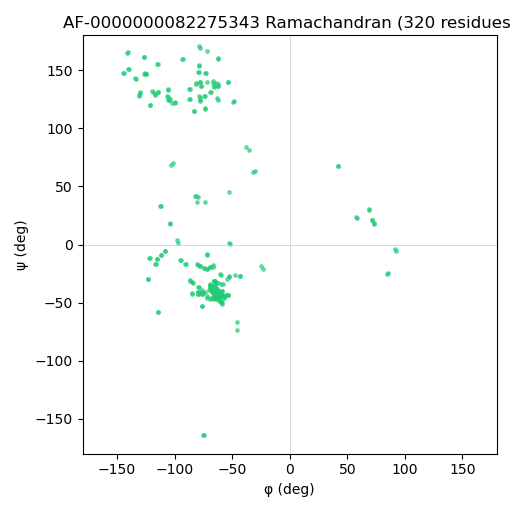 B O 1
ATOM 2420 N N . ASP B 1 152 ? -20.422 5.586 9.258 1 32.03 152 ASP B N 1
ATOM 2421 C CA . ASP B 1 152 ? -21.016 4.258 9.391 1 32.03 152 ASP B CA 1
ATOM 2422 C C . ASP B 1 152 ? -19.953 3.17 9.25 1 32.03 152 ASP B C 1
ATOM 2424 O O . ASP B 1 152 ? -19.703 2.67 8.148 1 32.03 152 ASP B O 1
ATOM 2428 N N . ILE B 1 153 ? -18.969 3.301 9.633 1 35.28 153 ILE B N 1
ATOM 2429 C CA . ILE B 1 153 ? -18.188 2.066 9.695 1 35.28 153 ILE B CA 1
ATOM 2430 C C . ILE B 1 153 ? -18.969 1.012 10.484 1 35.28 153 ILE B C 1
ATOM 2432 O O . ILE B 1 153 ? -18.578 -0.157 10.516 1 35.28 153 ILE B O 1
ATOM 2436 N N . THR B 1 154 ? -19.766 1.384 11.398 1 33.84 154 THR B N 1
ATOM 2437 C CA . THR B 1 154 ? -20.766 0.516 12.008 1 33.84 154 THR B CA 1
ATOM 2438 C C . THR B 1 154 ? -21.484 -0.312 10.953 1 33.84 154 THR B C 1
ATOM 2440 O O . THR B 1 154 ? -22.156 -1.298 11.273 1 33.84 154 THR B O 1
ATOM 2443 N N . VAL B 1 155 ? -21.531 0.227 9.773 1 32.62 155 VAL B N 1
ATOM 2444 C CA . VAL B 1 155 ? -22.234 -0.544 8.75 1 32.62 155 VAL B CA 1
ATOM 2445 C C . VAL B 1 155 ? -21.438 -1.805 8.422 1 32.62 155 VAL B C 1
ATOM 2447 O O . VAL B 1 155 ? -22.016 -2.867 8.18 1 32.62 155 VAL B O 1
ATOM 2450 N N . LEU B 1 156 ? -20.109 -1.725 8.391 1 35.25 156 LEU B N 1
ATOM 2451 C CA . LEU B 1 156 ? -19.375 -2.92 8.008 1 35.25 156 LEU B CA 1
ATOM 2452 C C . LEU B 1 156 ? -19.344 -3.934 9.148 1 35.25 156 LEU B C 1
ATOM 2454 O O . LEU B 1 156 ? -19.25 -5.141 8.914 1 35.25 156 LEU B O 1
ATOM 2458 N N . THR B 1 157 ? -19.203 -3.551 10.336 1 35.06 157 THR B N 1
ATOM 2459 C CA . THR B 1 157 ? -19.312 -4.516 11.422 1 35.06 157 THR B CA 1
ATOM 2460 C C . THR B 1 157 ? -20.688 -5.184 11.422 1 35.06 157 THR B C 1
ATOM 2462 O O . THR B 1 157 ? -20.875 -6.223 12.055 1 35.06 157 THR B O 1
ATOM 2465 N N . LYS B 1 158 ? -21.734 -4.414 11.031 1 32.97 158 LYS B N 1
ATOM 2466 C CA . LYS B 1 158 ? -23.047 -5.055 11.031 1 32.97 158 LYS B CA 1
ATOM 2467 C C . LYS B 1 158 ? -23.125 -6.152 9.969 1 32.97 158 LYS B C 1
ATOM 2469 O O . LYS B 1 158 ? -24.094 -6.906 9.922 1 32.97 158 LYS B O 1
ATOM 2474 N N . ILE B 1 159 ? -22.266 -6.125 9.062 1 32.56 159 ILE B N 1
ATOM 2475 C CA . ILE B 1 159 ? -22.422 -7.164 8.047 1 32.56 159 ILE B CA 1
ATOM 2476 C C . ILE B 1 159 ? -22.156 -8.531 8.664 1 32.56 159 ILE B C 1
ATOM 2478 O O . ILE B 1 159 ? -22.797 -9.523 8.305 1 32.56 159 ILE B O 1
ATOM 2482 N N . ASP B 1 160 ? -21.234 -8.727 9.461 1 32.44 160 ASP B N 1
ATOM 2483 C CA . ASP B 1 160 ? -21.078 -10.078 9.984 1 32.44 160 ASP B CA 1
ATOM 2484 C C . ASP B 1 160 ? -22.266 -10.469 10.867 1 32.44 160 ASP B C 1
ATOM 2486 O O . ASP B 1 160 ? -22.516 -11.656 11.094 1 32.44 160 ASP B O 1
ATOM 2490 N N . ASN B 1 161 ? -22.781 -9.516 11.602 1 33.03 161 ASN B N 1
ATOM 2491 C CA . ASN B 1 161 ? -23.75 -10.016 12.586 1 33.03 161 ASN B CA 1
ATOM 2492 C C . ASN B 1 161 ? -25.094 -10.312 11.945 1 33.03 161 ASN B C 1
ATOM 2494 O O . ASN B 1 161 ? -26.031 -10.734 12.633 1 33.03 161 ASN B O 1
ATOM 2498 N N . GLU B 1 162 ? -25.375 -9.742 10.719 1 30.55 162 GLU B N 1
ATOM 2499 C CA . GLU B 1 162 ? -26.656 -10.273 10.281 1 30.55 162 GLU B CA 1
ATOM 2500 C C . GLU B 1 162 ? -26.469 -11.547 9.461 1 30.55 162 GLU B C 1
ATOM 2502 O O . GLU B 1 162 ? -25.484 -11.68 8.727 1 30.55 162 GLU B O 1
#

Radius of gyration: 19.74 Å; Cα contacts (8 Å, |Δi|>4): 412; chains: 2; bounding box: 57×52×48 Å

Nearest PDB structures (foldseek):
  8fnd-assembly1_G  TM=7.552E-01  e=3.053E-05  Homo sapiens
  8fnm-assembly1_G  TM=7.486E-01  e=3.893E-05  Homo sapiens
  8fnn-assembly1_A  TM=7.484E-01  e=5.606E-05  Homo sapiens
  6rwl-assembly1_A  TM=7.148E-01  e=3.663E-05  Simian immunodeficiency virus
  6voy-assembly1_D  TM=7.267E-01  e=3.100E-03  Saccharolobus solfataricus P2

Secondary structure (DSSP, 8-state):
-EEEETTTTEEEE---SS--HHHHHHHIIIIIIHHSPPPSEEEE-S-GGGSHHHHHHIIIII--EEEEPPTT-HHHHHHHHHHHHHHHHHHHHHHHHH---SHHHHHHHHHHHHHHHHHHHHH---SSTTPPPHHHHHHSS-----S---S-SHHHHHHHH-/-EEEETTTTEEEE---SS--HHHHHHHIIIIIIHHSPPPSEEEE-S-GGGSHHHHHHIIIII--EEEEPPTT-HHHHHHHHHHHHHHHHHHHHHHHHH---SHHHHHHHHHHHHHHHHHHHHH---SSTTPPPHHHHHHSS-----S---S-SHHHHHHHH-

InterPro domains:
  IPR001584 Integrase, catalytic core [PS50994] (1-142)

pLDDT: mean 78.22, std 17.72, range [30.25, 96.12]